Protein AF-A0A2I0SFE9-F1 (afdb_monomer)

Foldseek 3Di:
DCLLLVNLVVVVVVLVVLVVCCVVVVDQVGCLEAPSVLVVLVSCLLVPNLVVLVVVCVVDVCGQASPPPGDLRSQLSSLLSNLSSLLSVLVVDPDDPVSLVVSLVSLVSSLVSCVVVVDLVSNLSSLLSNLSSLLRSPPDDVCSLVSSVVSLVSSCVSCVVVVVLVSNLSSLLSNLSSCVSCVVVDDPVVNVVCVVVSVVSLVSSVVSCVVVSRVSCVVSSVVSVD

Mean predicted aligned error: 3.72 Å

Solvent-accessible surface area (backbone atoms only — not comparable to full-atom values): 11958 Å² total; per-residue (Å²): 110,45,50,51,53,49,36,53,71,61,36,47,54,55,49,52,51,51,55,50,50,35,69,75,68,61,50,88,69,40,62,48,27,38,74,47,28,46,58,53,43,53,48,34,35,78,72,71,40,21,64,59,57,53,55,50,41,69,77,31,86,59,55,38,40,48,64,93,76,45,49,66,54,28,53,20,41,40,29,42,45,54,27,52,22,50,49,60,51,42,75,75,41,94,69,55,70,68,58,53,51,57,39,49,53,35,31,53,51,16,33,54,36,22,60,72,59,64,46,66,77,54,32,32,51,31,28,47,54,46,21,50,44,41,63,60,62,76,70,85,48,88,57,32,64,54,54,20,51,54,29,44,51,52,25,46,56,52,26,60,77,65,69,33,59,72,57,43,32,54,49,40,52,51,51,47,52,43,52,64,66,52,49,80,79,48,54,72,69,56,46,59,64,41,50,64,52,47,55,49,41,57,50,52,32,56,50,43,35,61,74,70,52,35,48,57,46,52,65,62,53,48,65,74,73,107

Secondary structure (DSSP, 8-state):
-TTTTT-HHHHHHHHHHHHHHHHHH--SS-SSSHHHHHHHHHHHHHTT-HHHHHHHHHH-TTTTSBTBT--HHHHHHHHHHHHHHHHHHHHHSPPPHHHHHHHHHHHHHHHHHHHHHT-HHHHHHHHHHHHHHHHH-----THHHHHHHHHHHHHHHHHHHTT-HHHHHHHHHHHHHHHHHHGGGS-HHHHHHHHHHHHHHHHHHHHHHHHTT-GGGHHHHHHHH-

Nearest PDB structures (foldseek):
  4jhr-assembly1_B  TM=5.634E-01  e=6.836E-02  Mus musculus
  8tau-assembly1_S  TM=5.630E-01  e=2.380E+00  Homo sapiens
  5m73-assembly1_C  TM=2.839E-01  e=9.371E-01  Homo sapiens
  8f1e-assembly1_A  TM=4.023E-01  e=7.543E+00  Saccharomyces cerevisiae S288C
  4nqi-assembly2_C  TM=1.468E-01  e=6.013E-01  Dictyostelium discoideum

Sequence (226 aa):
MHFMLGQNSEAGKLFEEARKIDREDRPRPPFLYSQSLFRYGYFLIETGHADQVLDEAERDQEWGTNGQDSSLLSRAIRLLVLGAARLSLMEREVRSTDFVHGTQEILDDAVAMFRTAGYADYSVRGLLERARFYRLRHQIEDDDYIRAQEDLDRASSEAERGQMDLLRADILLERAASYREFTRMMTDAEREALKGRLSGLLKEVGELVRTMQYARRDGWLKELVD

pLDDT: mean 93.3, std 6.46, range [54.78, 98.75]

Organism: NCBI:txid2058924

Structure (mmCIF, N/CA/C/O backbone):
data_AF-A0A2I0SFE9-F1
#
_entry.id   AF-A0A2I0SFE9-F1
#
loop_
_atom_site.group_PDB
_atom_site.id
_atom_site.type_symbol
_atom_site.label_atom_id
_atom_site.label_alt_id
_atom_site.label_comp_id
_atom_site.label_asym_id
_atom_site.label_entity_id
_atom_site.label_seq_id
_atom_site.pdbx_PDB_ins_code
_atom_site.Cartn_x
_atom_site.Cartn_y
_atom_site.Cartn_z
_atom_site.occupancy
_atom_site.B_iso_or_equiv
_atom_site.auth_seq_id
_atom_site.auth_comp_id
_atom_site.auth_asym_id
_atom_site.auth_atom_id
_atom_site.pdbx_PDB_model_num
ATOM 1 N N . MET A 1 1 ? -6.142 2.530 -14.819 1.00 65.31 1 MET A N 1
ATOM 2 C CA . MET A 1 1 ? -7.536 2.973 -14.610 1.00 65.31 1 MET A CA 1
ATOM 3 C C . MET A 1 1 ? -8.418 1.800 -14.197 1.00 65.31 1 MET A C 1
ATOM 5 O O . MET A 1 1 ? -8.919 1.844 -13.088 1.00 65.31 1 MET A O 1
ATOM 9 N N . HIS A 1 2 ? -8.501 0.723 -14.990 1.00 88.56 2 HIS A N 1
ATOM 10 C CA . HIS A 1 2 ? -9.315 -0.472 -14.691 1.00 88.56 2 HIS A CA 1
ATOM 11 C C . HIS A 1 2 ? -9.147 -1.041 -13.273 1.00 88.56 2 HIS A C 1
ATOM 13 O O . HIS A 1 2 ? -10.136 -1.253 -12.582 1.00 88.56 2 HIS A O 1
ATOM 19 N N . PHE A 1 3 ? -7.909 -1.199 -12.794 1.00 87.38 3 PHE A N 1
ATOM 20 C CA . PHE A 1 3 ? -7.660 -1.726 -11.446 1.00 87.38 3 PHE A CA 1
ATOM 21 C C . PHE A 1 3 ? -8.264 -0.860 -10.322 1.00 8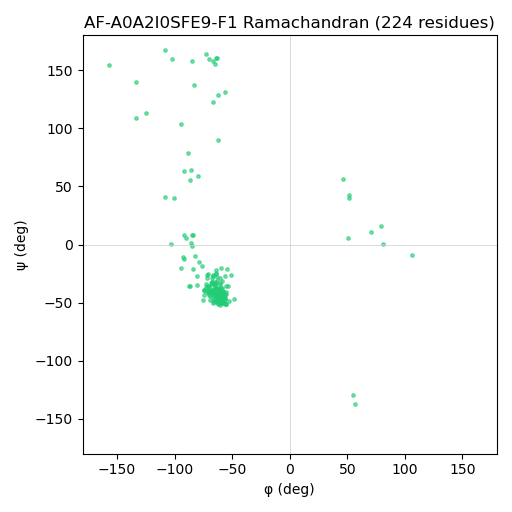7.38 3 PHE A C 1
ATOM 23 O O . PHE A 1 3 ? -8.854 -1.386 -9.388 1.00 87.38 3 PHE A O 1
ATOM 30 N N . MET A 1 4 ? -8.207 0.472 -10.442 1.00 85.56 4 MET A N 1
ATOM 31 C CA . MET A 1 4 ? -8.799 1.385 -9.446 1.00 85.56 4 MET A CA 1
ATOM 32 C C . MET A 1 4 ? -10.330 1.301 -9.421 1.00 85.56 4 MET A C 1
ATOM 34 O O . MET A 1 4 ? -10.944 1.497 -8.377 1.00 85.56 4 MET A O 1
ATOM 38 N N . LEU A 1 5 ? -10.927 0.962 -10.566 1.00 89.81 5 LEU A N 1
ATOM 39 C CA . LEU A 1 5 ? -12.363 0.761 -10.744 1.00 89.81 5 LEU A CA 1
ATOM 40 C C . LEU A 1 5 ? -12.817 -0.659 -10.352 1.00 89.81 5 LEU A C 1
ATOM 42 O O . LEU A 1 5 ? -13.945 -1.036 -10.654 1.00 89.81 5 LEU A O 1
ATOM 46 N N . GLY A 1 6 ? -11.944 -1.479 -9.754 1.00 87.31 6 GLY A N 1
ATOM 47 C CA . GLY A 1 6 ? -12.250 -2.871 -9.397 1.00 87.31 6 GLY A CA 1
ATOM 4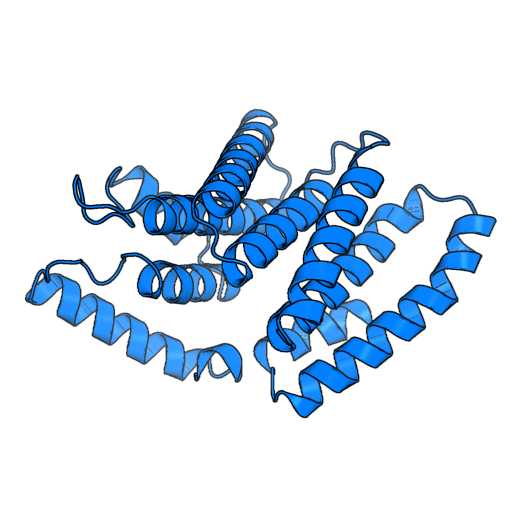8 C C . GLY A 1 6 ? -12.376 -3.822 -10.598 1.00 87.31 6 GLY A C 1
ATOM 49 O O . GLY A 1 6 ? -12.814 -4.962 -10.455 1.00 87.31 6 GLY A O 1
ATOM 50 N N . GLN A 1 7 ? -11.988 -3.389 -11.802 1.00 92.25 7 GLN A N 1
ATOM 51 C CA . GLN A 1 7 ? -12.095 -4.172 -13.038 1.00 92.25 7 GLN A CA 1
ATOM 52 C C . GLN A 1 7 ? -10.873 -5.088 -13.213 1.00 92.25 7 GLN A C 1
ATOM 54 O O . GLN A 1 7 ? -10.084 -4.940 -14.150 1.00 92.25 7 GLN A O 1
ATOM 59 N N . ASN A 1 8 ? -10.709 -6.039 -12.290 1.00 92.31 8 ASN A N 1
ATOM 60 C CA . ASN A 1 8 ? -9.498 -6.860 -12.169 1.00 92.31 8 ASN A CA 1
ATOM 61 C C . ASN A 1 8 ? -9.217 -7.725 -13.406 1.00 92.31 8 ASN A C 1
ATOM 63 O O . ASN A 1 8 ? -8.065 -7.836 -13.812 1.00 92.31 8 ASN A O 1
ATOM 67 N N . SER A 1 9 ? -10.251 -8.291 -14.041 1.00 93.62 9 SER A N 1
ATOM 68 C CA . SER A 1 9 ? -10.073 -9.112 -15.250 1.00 93.62 9 SER A CA 1
ATOM 69 C C . SER A 1 9 ? -9.476 -8.309 -16.408 1.00 93.62 9 SER A C 1
ATOM 71 O O . SER A 1 9 ? -8.564 -8.781 -17.080 1.00 93.62 9 SER A O 1
ATOM 73 N N . GLU A 1 10 ? -9.949 -7.079 -16.617 1.00 94.31 10 GLU A N 1
ATOM 74 C CA . GLU A 1 10 ? -9.459 -6.236 -17.708 1.00 94.31 10 GLU A CA 1
ATOM 75 C C . GLU A 1 10 ? -8.067 -5.674 -17.408 1.00 94.31 10 GLU A C 1
ATOM 77 O O . GLU A 1 10 ? -7.198 -5.665 -18.275 1.00 94.31 10 GLU A O 1
ATOM 82 N N . ALA A 1 11 ? -7.818 -5.283 -16.152 1.00 94.00 11 ALA A N 1
ATOM 83 C CA . ALA A 1 11 ? -6.478 -4.916 -15.710 1.00 94.00 11 ALA A CA 1
ATOM 84 C C . ALA A 1 11 ? -5.473 -6.062 -15.931 1.00 94.00 11 ALA A C 1
ATOM 86 O O . ALA A 1 11 ? -4.383 -5.815 -16.440 1.00 94.00 11 ALA A O 1
ATOM 87 N N . GLY A 1 12 ? -5.862 -7.301 -15.608 1.00 94.75 12 GLY A N 1
ATOM 88 C CA . GLY A 1 12 ? -5.035 -8.493 -15.795 1.00 94.75 12 GLY A CA 1
ATOM 89 C C . GLY A 1 12 ? -4.618 -8.709 -17.247 1.00 94.75 12 GLY A C 1
ATOM 90 O O . GLY A 1 12 ? -3.425 -8.815 -17.516 1.00 94.75 12 GLY A O 1
ATOM 91 N N . LYS A 1 13 ? -5.565 -8.666 -18.193 1.00 95.81 13 LYS A N 1
ATOM 92 C CA . LYS A 1 13 ? -5.263 -8.817 -19.631 1.00 95.81 13 LYS A CA 1
ATOM 93 C C . LYS A 1 13 ? -4.242 -7.791 -20.123 1.00 95.81 13 LYS A C 1
ATOM 95 O O . LYS A 1 13 ? -3.286 -8.151 -20.802 1.00 95.81 13 LYS A O 1
ATOM 100 N N . LEU A 1 14 ? -4.422 -6.520 -19.751 1.00 94.88 14 LEU A N 1
ATOM 101 C CA . LEU A 1 14 ? -3.513 -5.442 -20.152 1.00 94.88 14 LEU A CA 1
ATOM 102 C C . LEU A 1 14 ? -2.109 -5.629 -19.565 1.00 94.88 14 LEU A C 1
ATOM 104 O O . LEU A 1 14 ? -1.112 -5.339 -20.224 1.00 94.88 14 LEU A O 1
ATOM 108 N N . PHE A 1 15 ? -2.014 -6.117 -18.327 1.00 95.06 15 PHE A N 1
ATOM 109 C CA . PHE A 1 15 ? -0.726 -6.412 -17.709 1.00 95.06 15 PHE A CA 1
ATOM 110 C C . PHE A 1 15 ? -0.030 -7.623 -18.338 1.00 95.06 15 PHE A C 1
ATOM 112 O O . PHE A 1 15 ? 1.184 -7.585 -18.540 1.00 95.06 15 PHE A O 1
ATOM 119 N N . GLU A 1 16 ? -0.771 -8.673 -18.686 1.00 93.69 16 GLU A N 1
ATOM 120 C CA . GLU A 1 16 ? -0.237 -9.834 -19.404 1.00 93.69 16 GLU A CA 1
ATOM 121 C C . GLU A 1 16 ? 0.289 -9.452 -20.791 1.00 93.69 16 GLU A C 1
ATOM 123 O O . GLU A 1 16 ? 1.386 -9.870 -21.175 1.00 93.69 16 GLU A O 1
ATOM 128 N N . GLU A 1 17 ? -0.456 -8.617 -21.517 1.00 94.94 17 GLU A N 1
ATOM 129 C CA . GLU A 1 17 ? -0.036 -8.072 -22.806 1.00 94.94 17 GLU A CA 1
ATOM 130 C C . GLU A 1 17 ? 1.243 -7.237 -22.665 1.00 94.94 17 GLU A C 1
ATOM 132 O O . GLU A 1 17 ? 2.223 -7.492 -23.366 1.00 94.94 17 GLU A O 1
ATOM 137 N N . ALA A 1 18 ? 1.292 -6.317 -21.695 1.00 93.12 18 ALA A N 1
ATOM 138 C CA . ALA A 1 18 ? 2.487 -5.518 -21.425 1.00 93.12 18 ALA A CA 1
ATOM 139 C C . ALA A 1 18 ? 3.706 -6.391 -21.076 1.00 93.12 18 ALA A C 1
ATOM 141 O O . ALA A 1 18 ? 4.808 -6.144 -21.562 1.00 93.12 18 ALA A O 1
ATOM 142 N N . ARG A 1 19 ? 3.513 -7.462 -20.291 1.00 92.56 19 ARG A N 1
ATOM 143 C CA . ARG A 1 19 ? 4.566 -8.440 -19.965 1.00 92.56 19 ARG A CA 1
ATOM 144 C C . ARG A 1 19 ? 5.029 -9.230 -21.185 1.00 92.56 19 ARG A C 1
ATOM 146 O O . ARG A 1 19 ? 6.196 -9.611 -21.248 1.00 92.56 19 ARG A O 1
ATOM 153 N N . LYS A 1 20 ? 4.136 -9.518 -22.132 1.00 94.44 20 LYS A N 1
ATOM 154 C CA . LYS A 1 20 ? 4.500 -10.181 -23.387 1.00 94.44 20 LYS A CA 1
ATOM 155 C C . LYS A 1 20 ? 5.386 -9.273 -24.238 1.00 94.44 20 LYS A C 1
ATOM 157 O O . LYS A 1 20 ? 6.469 -9.709 -24.616 1.00 94.44 20 LYS A O 1
ATOM 162 N N . ILE A 1 21 ? 4.965 -8.026 -24.441 1.00 93.12 21 ILE A N 1
ATOM 163 C CA . ILE A 1 21 ? 5.723 -7.017 -25.194 1.00 93.12 21 ILE A CA 1
ATOM 164 C C . ILE A 1 21 ? 7.103 -6.802 -24.561 1.00 93.12 21 ILE A C 1
ATOM 166 O O . ILE A 1 21 ? 8.113 -6.856 -25.250 1.00 93.12 21 ILE A O 1
ATOM 170 N N . ASP A 1 22 ? 7.177 -6.656 -23.235 1.00 92.50 22 ASP A N 1
ATOM 171 C CA . ASP A 1 22 ? 8.444 -6.466 -22.515 1.00 92.50 22 ASP A CA 1
ATOM 172 C C . ASP A 1 22 ? 9.447 -7.612 -22.743 1.00 92.50 22 ASP A C 1
ATOM 174 O O . ASP A 1 22 ? 10.640 -7.376 -22.939 1.00 92.50 22 ASP A O 1
ATOM 178 N N . ARG A 1 23 ? 8.970 -8.865 -22.783 1.00 91.19 23 ARG A N 1
ATOM 179 C CA . ARG A 1 23 ? 9.822 -10.033 -23.065 1.00 91.19 23 ARG A CA 1
ATOM 180 C C . ARG A 1 23 ? 10.309 -10.084 -24.512 1.00 91.19 23 ARG A C 1
ATOM 182 O O . ARG A 1 23 ? 11.430 -10.545 -24.742 1.00 91.19 23 ARG A O 1
ATOM 189 N N . GLU A 1 24 ? 9.462 -9.679 -25.455 1.00 93.88 24 GLU A N 1
ATOM 190 C CA . GLU A 1 24 ? 9.749 -9.695 -26.894 1.00 93.88 24 GLU A CA 1
ATOM 191 C C . GLU A 1 24 ? 10.709 -8.560 -27.277 1.00 93.88 24 GLU A C 1
ATOM 193 O O . GLU A 1 24 ? 11.740 -8.814 -27.903 1.00 93.88 24 GLU A O 1
ATOM 198 N N . ASP A 1 25 ? 10.431 -7.342 -26.812 1.00 92.56 25 ASP A N 1
ATOM 199 C CA . ASP A 1 25 ? 11.125 -6.127 -27.247 1.00 92.56 25 ASP A CA 1
ATOM 200 C C . ASP A 1 25 ? 12.305 -5.736 -26.345 1.00 92.56 25 ASP A C 1
ATOM 202 O O . ASP A 1 25 ? 13.197 -5.003 -26.777 1.00 92.56 25 ASP A O 1
ATOM 206 N N . ARG A 1 26 ? 12.335 -6.226 -25.094 1.00 88.38 26 ARG A N 1
ATOM 207 C CA . ARG A 1 26 ? 13.359 -5.922 -24.072 1.00 88.38 26 ARG A CA 1
ATOM 208 C C . ARG A 1 26 ? 13.680 -4.419 -23.982 1.00 88.38 26 ARG A C 1
ATOM 210 O O . ARG A 1 26 ? 14.841 -4.024 -24.162 1.00 88.38 26 ARG A O 1
ATOM 217 N N . PRO A 1 27 ? 12.663 -3.571 -23.739 1.00 89.62 27 PRO A N 1
ATOM 218 C CA . PRO A 1 27 ? 12.817 -2.124 -23.762 1.00 89.62 27 PRO A CA 1
ATOM 219 C C . PRO A 1 27 ? 13.777 -1.624 -22.674 1.00 89.62 27 PRO A C 1
ATOM 221 O O . PRO A 1 27 ? 14.049 -2.292 -21.675 1.00 89.62 27 PRO A O 1
ATOM 224 N N . ARG A 1 28 ? 14.286 -0.402 -22.869 1.00 89.06 28 ARG A N 1
ATOM 225 C CA . ARG A 1 28 ? 15.059 0.340 -21.865 1.00 89.06 28 ARG A CA 1
ATOM 226 C C . ARG A 1 28 ? 14.404 1.707 -21.629 1.00 89.06 28 ARG A C 1
ATOM 228 O O . ARG A 1 28 ? 14.426 2.526 -22.550 1.00 89.06 28 ARG A O 1
ATOM 235 N N . PRO A 1 29 ? 13.844 1.981 -20.436 1.00 89.75 29 PRO A N 1
ATOM 236 C CA . PRO A 1 29 ? 13.780 1.094 -19.268 1.00 89.75 29 PRO A CA 1
ATOM 237 C C . PRO A 1 29 ? 12.816 -0.099 -19.461 1.00 89.75 29 PRO A C 1
ATOM 239 O O . PRO A 1 29 ? 11.926 -0.012 -20.311 1.00 89.75 29 PRO A O 1
ATOM 242 N N . PRO A 1 30 ? 12.971 -1.188 -18.679 1.00 92.81 30 PRO A N 1
ATOM 243 C CA . PRO A 1 30 ? 12.064 -2.335 -18.729 1.00 92.81 30 PRO A CA 1
ATOM 244 C C . PRO A 1 30 ? 10.663 -1.963 -18.226 1.00 92.81 30 PRO A C 1
ATOM 246 O O . PRO A 1 30 ? 10.494 -1.010 -17.461 1.00 92.81 30 PRO A O 1
ATOM 249 N N . PHE A 1 31 ? 9.643 -2.733 -18.612 1.00 92.50 31 PHE A N 1
ATOM 250 C CA . PHE A 1 31 ? 8.267 -2.516 -18.157 1.00 92.50 31 PHE A CA 1
ATOM 251 C C . PHE A 1 31 ? 8.155 -2.575 -16.633 1.00 92.50 31 PHE A C 1
ATOM 253 O O . PHE A 1 31 ? 7.479 -1.744 -16.032 1.00 92.50 31 PHE A O 1
ATOM 260 N N . LEU A 1 32 ? 8.845 -3.514 -15.984 1.00 92.62 32 LEU A N 1
ATOM 261 C CA . LEU A 1 32 ? 8.905 -3.592 -14.525 1.00 92.62 32 LEU A CA 1
ATOM 262 C C . LEU A 1 32 ? 9.913 -2.587 -13.952 1.00 92.62 32 LEU A C 1
ATOM 264 O O . LEU A 1 32 ? 10.847 -2.956 -13.257 1.00 92.62 32 LEU A O 1
ATOM 268 N N . TYR A 1 33 ? 9.710 -1.301 -14.224 1.00 94.81 33 TYR A N 1
ATOM 269 C CA . TYR A 1 33 ? 10.496 -0.214 -13.651 1.00 94.81 33 TYR A CA 1
ATOM 270 C C . TYR A 1 33 ? 9.586 0.911 -13.153 1.00 94.81 33 TYR A C 1
ATOM 272 O O . TYR A 1 33 ? 8.615 1.296 -13.812 1.00 94.81 33 TYR A O 1
ATOM 280 N N . SER A 1 34 ? 9.925 1.482 -11.992 1.00 94.00 34 SER A N 1
ATOM 281 C CA . SER A 1 34 ? 9.292 2.697 -11.460 1.00 94.00 34 SER A CA 1
ATOM 282 C C . SER A 1 34 ? 7.754 2.574 -11.350 1.00 94.00 34 SER A C 1
ATOM 284 O O . SER A 1 34 ? 7.236 1.611 -10.790 1.00 94.00 34 SER A O 1
ATOM 286 N N . GLN A 1 35 ? 6.998 3.539 -11.871 1.00 93.31 35 GLN A N 1
ATOM 287 C CA . GLN A 1 35 ? 5.531 3.592 -11.831 1.00 93.31 35 GLN A CA 1
ATOM 288 C C . GLN A 1 35 ? 4.840 2.332 -12.374 1.00 93.31 35 GLN A C 1
ATOM 290 O O . GLN A 1 35 ? 3.788 1.933 -11.870 1.00 93.31 35 GLN A O 1
ATOM 295 N N . SER A 1 36 ? 5.406 1.703 -13.403 1.00 94.00 36 SER A N 1
ATOM 296 C CA . SER A 1 36 ? 4.837 0.485 -13.983 1.00 94.00 36 SER A CA 1
ATOM 297 C C . SER A 1 36 ? 5.000 -0.704 -13.038 1.00 94.00 36 SER A C 1
ATOM 299 O O . SER A 1 36 ? 4.029 -1.428 -12.816 1.00 94.00 36 SER A O 1
ATOM 301 N N . LEU A 1 37 ? 6.165 -0.824 -12.383 1.00 96.69 37 LEU A N 1
ATOM 302 C CA . LEU A 1 37 ? 6.377 -1.784 -11.296 1.00 96.69 37 LEU A CA 1
ATOM 303 C C . LEU A 1 37 ? 5.386 -1.556 -10.154 1.00 96.69 37 LEU A C 1
ATOM 305 O O . LEU A 1 37 ? 4.768 -2.508 -9.693 1.00 96.69 37 LEU A O 1
ATOM 309 N N . PHE A 1 38 ? 5.196 -0.304 -9.729 1.00 96.44 38 PHE A N 1
ATOM 310 C CA . PHE A 1 38 ? 4.238 0.028 -8.674 1.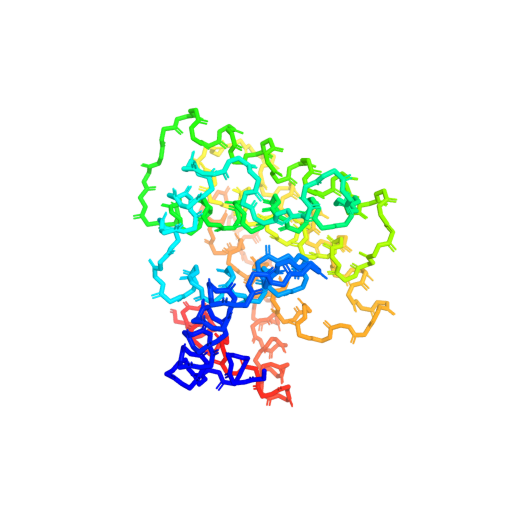00 96.44 38 PHE A CA 1
ATOM 311 C C . PHE A 1 38 ? 2.831 -0.490 -9.007 1.00 96.44 38 PHE A C 1
ATOM 313 O O . PHE A 1 38 ? 2.215 -1.201 -8.218 1.00 96.44 38 PHE A O 1
ATOM 320 N N . ARG A 1 39 ? 2.325 -0.175 -10.204 1.00 95.19 39 ARG A N 1
ATOM 321 C CA . ARG A 1 39 ? 0.966 -0.555 -10.617 1.00 95.19 39 ARG A CA 1
ATOM 322 C C . ARG A 1 39 ? 0.805 -2.064 -10.771 1.00 95.19 39 ARG A C 1
ATOM 324 O O . ARG A 1 39 ? -0.194 -2.607 -10.310 1.00 95.19 39 ARG A O 1
ATOM 331 N N . TYR A 1 40 ? 1.764 -2.719 -11.421 1.00 95.81 40 TYR A N 1
ATOM 332 C CA . TYR A 1 40 ? 1.728 -4.162 -11.644 1.00 95.81 40 TYR A CA 1
ATOM 333 C C . TYR A 1 40 ? 1.910 -4.943 -10.338 1.00 95.81 40 TYR A C 1
ATOM 335 O O . TYR A 1 40 ? 1.150 -5.865 -10.062 1.00 95.81 40 TYR A O 1
ATOM 343 N N . GLY A 1 41 ? 2.860 -4.529 -9.496 1.00 97.06 41 GLY A N 1
ATOM 344 C CA . GLY A 1 41 ? 3.123 -5.147 -8.200 1.00 97.06 41 GLY A CA 1
ATOM 345 C C . GLY A 1 41 ? 1.902 -5.108 -7.286 1.00 97.06 41 GLY A C 1
ATOM 346 O O . GLY A 1 41 ? 1.469 -6.150 -6.807 1.00 97.06 41 GLY A O 1
ATOM 347 N N . TYR A 1 42 ? 1.276 -3.939 -7.110 1.00 96.81 42 TYR A N 1
ATOM 348 C CA . TYR A 1 42 ? 0.054 -3.837 -6.301 1.00 96.81 42 TYR A CA 1
ATOM 349 C C . TYR A 1 42 ? -1.135 -4.598 -6.894 1.00 96.81 42 TYR A C 1
ATOM 351 O O . TYR A 1 42 ? -1.955 -5.115 -6.139 1.00 96.81 42 TYR A O 1
ATOM 359 N N . PHE A 1 43 ? -1.226 -4.698 -8.223 1.00 96.50 43 PHE A N 1
ATOM 360 C CA . PHE A 1 43 ? -2.219 -5.558 -8.861 1.00 96.50 43 PHE A CA 1
ATOM 361 C C . PHE A 1 43 ? -2.005 -7.032 -8.493 1.00 96.50 43 PHE A C 1
ATOM 363 O O . PHE A 1 43 ? -2.955 -7.690 -8.073 1.00 96.50 43 PHE A O 1
ATOM 370 N N . LEU A 1 44 ? -0.774 -7.546 -8.588 1.00 97.25 44 LEU A N 1
ATOM 371 C CA . LEU A 1 44 ? -0.468 -8.92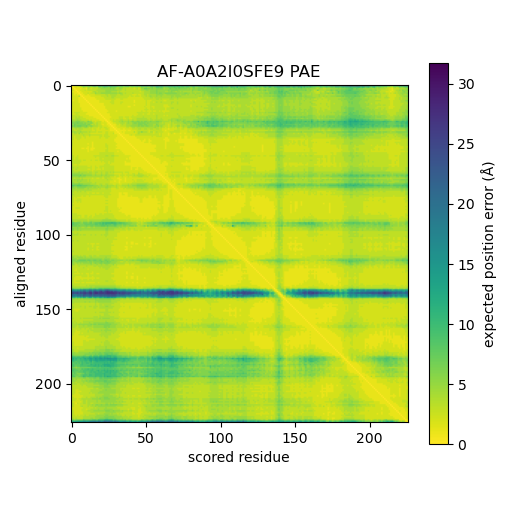6 -8.198 1.00 97.25 44 LEU A CA 1
ATOM 372 C C . LEU A 1 44 ? -0.769 -9.174 -6.719 1.00 97.25 44 LEU A C 1
ATOM 374 O O . LEU A 1 44 ? -1.476 -10.124 -6.390 1.00 97.25 44 LEU A O 1
ATOM 378 N N . ILE A 1 45 ? -0.295 -8.287 -5.841 1.00 97.44 45 ILE A N 1
ATOM 379 C CA . ILE A 1 45 ? -0.473 -8.400 -4.388 1.00 97.44 45 ILE A CA 1
ATOM 380 C C . ILE A 1 45 ? -1.959 -8.514 -4.031 1.00 97.44 45 ILE A C 1
ATOM 382 O O . ILE A 1 45 ? -2.366 -9.449 -3.342 1.00 97.44 45 ILE A O 1
ATOM 386 N N . GLU A 1 46 ? -2.791 -7.606 -4.540 1.00 94.38 46 GLU A N 1
ATOM 387 C CA . GLU A 1 46 ? -4.211 -7.567 -4.180 1.00 94.38 46 GLU A CA 1
ATOM 388 C C . GLU A 1 46 ? -5.077 -8.601 -4.893 1.00 94.38 46 GLU A C 1
ATOM 390 O O . GLU A 1 46 ? -6.194 -8.870 -4.461 1.00 94.38 46 GLU A O 1
ATOM 395 N N . THR A 1 47 ? -4.571 -9.210 -5.962 1.00 94.25 47 THR A N 1
ATOM 396 C CA . THR A 1 47 ? -5.238 -10.343 -6.619 1.00 94.25 47 THR A CA 1
ATOM 397 C C . THR A 1 47 ? -4.778 -11.694 -6.084 1.00 94.25 47 THR A C 1
ATOM 399 O O . THR A 1 47 ? -5.172 -12.723 -6.624 1.00 94.25 47 THR A O 1
ATOM 402 N N . GLY A 1 48 ? -3.984 -11.712 -5.010 1.00 95.31 48 GLY A N 1
ATOM 403 C CA . GLY A 1 48 ? -3.614 -12.936 -4.306 1.00 95.31 48 GLY A CA 1
ATOM 404 C C . GLY A 1 48 ? -2.179 -13.409 -4.534 1.00 95.31 48 GLY A C 1
ATOM 405 O O . GLY A 1 48 ? -1.731 -14.264 -3.772 1.00 95.31 48 GLY A O 1
ATOM 406 N N . HIS A 1 49 ? -1.452 -12.808 -5.476 1.00 97.31 49 HIS A N 1
ATOM 407 C CA . HIS A 1 49 ? -0.172 -13.271 -6.030 1.00 97.31 49 HIS A CA 1
ATOM 408 C C . HIS A 1 49 ? 1.043 -12.533 -5.433 1.00 97.31 49 HIS A C 1
ATOM 410 O O . HIS A 1 49 ? 1.970 -12.132 -6.139 1.00 97.31 49 HIS A O 1
ATOM 416 N N . ALA A 1 50 ? 1.020 -12.274 -4.123 1.00 97.94 50 ALA A N 1
ATOM 417 C CA . ALA A 1 50 ? 2.118 -11.598 -3.427 1.00 97.94 50 ALA A CA 1
ATOM 418 C C . ALA A 1 50 ? 3.396 -12.457 -3.373 1.00 97.94 50 ALA A C 1
ATOM 420 O O . ALA A 1 50 ? 4.503 -11.929 -3.435 1.00 97.94 50 ALA A O 1
ATOM 421 N N . ASP A 1 51 ? 3.235 -13.776 -3.304 1.00 97.62 51 ASP A N 1
ATOM 422 C CA . ASP A 1 51 ? 4.300 -14.771 -3.427 1.00 97.62 51 ASP A CA 1
ATOM 423 C C . ASP A 1 51 ? 5.057 -14.620 -4.750 1.00 97.62 51 ASP A C 1
ATOM 425 O O . ASP A 1 51 ? 6.277 -14.500 -4.726 1.00 97.62 51 ASP A O 1
ATOM 429 N N . GLN A 1 52 ? 4.347 -14.489 -5.878 1.00 97.19 52 GLN A N 1
ATOM 430 C CA . GLN A 1 52 ? 4.963 -14.296 -7.194 1.00 97.19 52 GLN A CA 1
ATOM 431 C C . GLN A 1 52 ? 5.905 -13.081 -7.228 1.00 97.19 52 GLN A C 1
ATOM 433 O O . GLN A 1 52 ? 6.975 -13.145 -7.831 1.00 97.19 52 GLN A O 1
ATOM 438 N N . VAL A 1 53 ? 5.520 -11.971 -6.592 1.00 97.88 53 VAL A N 1
ATOM 439 C CA . VAL A 1 53 ? 6.346 -10.755 -6.530 1.00 97.88 53 VAL A CA 1
ATOM 440 C C . VAL A 1 53 ? 7.679 -11.029 -5.829 1.00 97.88 53 VAL A C 1
ATOM 442 O O . VAL A 1 53 ? 8.729 -10.612 -6.317 1.00 97.88 53 VAL A O 1
ATOM 445 N N . LEU A 1 54 ? 7.642 -11.738 -4.700 1.00 98.00 54 LEU A N 1
ATOM 446 C CA . LEU A 1 54 ? 8.840 -12.058 -3.921 1.00 98.00 54 LEU A CA 1
ATOM 447 C C . LEU A 1 54 ? 9.719 -13.082 -4.642 1.00 98.00 54 LEU A C 1
ATOM 449 O O . LEU A 1 54 ? 10.929 -12.896 -4.731 1.00 98.00 54 LEU A O 1
ATOM 453 N N . ASP A 1 55 ? 9.093 -14.093 -5.230 1.00 98.00 55 ASP A N 1
ATOM 454 C CA . ASP A 1 55 ? 9.714 -15.132 -6.043 1.00 98.00 55 ASP A CA 1
ATOM 455 C C . ASP A 1 55 ? 10.479 -14.569 -7.254 1.00 98.00 55 ASP A C 1
ATOM 457 O O . ASP A 1 55 ? 11.572 -15.028 -7.588 1.00 98.00 55 ASP A O 1
ATOM 461 N N . GLU A 1 56 ? 9.903 -13.591 -7.962 1.00 96.06 56 GLU A N 1
ATOM 462 C CA . GLU A 1 56 ? 10.585 -12.928 -9.080 1.00 96.06 56 GLU A CA 1
ATOM 463 C C . GLU A 1 56 ? 11.785 -12.103 -8.589 1.00 96.06 56 GLU A C 1
ATOM 465 O O . GLU A 1 56 ? 12.856 -12.168 -9.194 1.00 96.06 56 GLU A O 1
ATOM 470 N N . ALA A 1 57 ? 11.638 -11.387 -7.472 1.00 96.81 57 ALA A N 1
ATOM 471 C CA . ALA A 1 57 ? 12.704 -10.568 -6.899 1.00 96.81 57 ALA A CA 1
ATOM 472 C C . ALA A 1 57 ? 13.846 -11.378 -6.262 1.00 96.81 57 ALA A C 1
ATOM 474 O O . ALA A 1 57 ? 14.976 -10.898 -6.195 1.00 96.81 57 ALA A O 1
ATOM 475 N N . GLU A 1 58 ? 13.573 -12.597 -5.795 1.00 96.81 58 GLU A N 1
ATOM 476 C CA . GLU A 1 58 ? 14.600 -13.522 -5.311 1.00 96.81 58 GLU A CA 1
ATOM 477 C C . GLU A 1 58 ? 15.412 -14.114 -6.472 1.00 96.81 58 GLU A C 1
ATOM 479 O O . GLU A 1 58 ? 16.634 -14.242 -6.382 1.00 96.81 58 GLU A O 1
ATOM 484 N N . ARG A 1 59 ? 14.746 -14.443 -7.587 1.00 97.12 59 ARG A N 1
ATOM 485 C CA . ARG A 1 59 ? 15.402 -15.004 -8.780 1.00 97.12 59 ARG A CA 1
ATOM 486 C C . ARG A 1 59 ? 16.237 -13.981 -9.543 1.00 97.12 59 ARG A C 1
ATOM 488 O O . ARG A 1 59 ? 17.202 -14.370 -10.198 1.00 97.12 59 ARG A O 1
ATOM 495 N N . ASP A 1 60 ? 15.866 -12.707 -9.479 1.00 94.19 60 ASP A N 1
ATOM 496 C CA . ASP A 1 60 ? 16.569 -11.615 -10.143 1.00 94.19 60 ASP A CA 1
ATOM 497 C C . ASP A 1 60 ? 16.762 -10.430 -9.188 1.00 94.19 60 ASP A C 1
ATOM 499 O O . ASP A 1 60 ? 15.829 -9.696 -8.863 1.00 94.19 60 ASP A O 1
ATOM 503 N N . GLN A 1 61 ? 18.008 -10.205 -8.763 1.00 89.94 61 GLN A N 1
ATOM 504 C CA . GLN A 1 61 ? 18.347 -9.089 -7.874 1.00 89.94 61 GLN A CA 1
ATOM 505 C C . GLN A 1 61 ? 18.099 -7.718 -8.527 1.00 89.94 61 GLN A C 1
ATOM 507 O O . GLN A 1 61 ? 17.830 -6.749 -7.813 1.00 89.94 61 GLN A O 1
ATOM 512 N N . GLU A 1 62 ? 18.121 -7.646 -9.862 1.00 91.19 62 GLU A N 1
ATOM 513 C CA . GLU A 1 62 ? 17.806 -6.453 -10.654 1.00 91.19 62 GLU A CA 1
ATOM 514 C C . GLU A 1 62 ? 16.311 -6.362 -11.011 1.00 91.19 62 GLU A C 1
ATOM 516 O O . GLU A 1 62 ? 15.881 -5.438 -11.707 1.00 91.19 62 GLU A O 1
ATOM 521 N N . TRP A 1 63 ? 15.472 -7.265 -10.492 1.00 94.44 63 TRP A N 1
ATOM 522 C CA . TRP A 1 63 ? 14.027 -7.177 -10.666 1.00 94.44 63 TRP A CA 1
ATOM 523 C C . TRP A 1 63 ? 13.511 -5.829 -10.168 1.00 94.44 63 TRP A C 1
ATOM 525 O O . TRP A 1 63 ? 13.818 -5.400 -9.052 1.00 94.44 63 TRP A O 1
ATOM 535 N N . GLY A 1 64 ? 12.698 -5.153 -10.977 1.00 94.12 64 GLY A N 1
ATOM 536 C CA . GLY A 1 64 ? 12.155 -3.851 -10.606 1.00 94.12 64 GLY A CA 1
ATOM 537 C C . GLY A 1 64 ? 13.106 -2.667 -10.836 1.00 94.12 64 GLY A C 1
ATOM 538 O O . GLY A 1 64 ? 12.747 -1.531 -10.507 1.00 94.12 64 GLY A O 1
ATOM 539 N N . THR A 1 65 ? 14.320 -2.902 -11.348 1.00 94.75 65 THR A N 1
ATOM 540 C CA . THR A 1 65 ? 15.354 -1.878 -11.563 1.00 94.75 65 THR A CA 1
ATOM 541 C C . THR A 1 65 ? 15.538 -1.568 -13.057 1.00 94.75 65 THR A C 1
ATOM 543 O O . THR A 1 65 ? 15.044 -2.264 -13.940 1.00 94.75 65 THR A O 1
ATOM 546 N N . ASN A 1 66 ? 16.246 -0.478 -13.350 1.00 94.69 66 ASN A N 1
ATOM 547 C CA . ASN A 1 66 ? 16.821 -0.187 -14.665 1.00 94.69 66 ASN A CA 1
ATOM 548 C C . ASN A 1 66 ? 18.354 -0.342 -14.605 1.00 94.69 66 ASN A C 1
ATOM 550 O O . ASN A 1 66 ? 19.103 0.509 -15.087 1.00 94.69 66 ASN A O 1
ATOM 554 N N . GLY A 1 67 ? 18.831 -1.376 -13.903 1.00 89.75 67 GLY A N 1
ATOM 555 C CA . GLY A 1 67 ? 20.249 -1.589 -13.628 1.00 89.75 67 GLY A CA 1
ATOM 556 C C . GLY A 1 67 ? 20.896 -0.395 -12.920 1.00 89.75 67 GLY A C 1
ATOM 557 O O . GLY A 1 67 ? 20.308 0.231 -12.027 1.00 89.75 67 GLY A O 1
ATOM 558 N N . GLN A 1 68 ? 22.103 -0.035 -13.363 1.00 89.06 68 GLN A N 1
ATOM 559 C CA . GLN A 1 68 ? 22.879 1.079 -12.802 1.00 89.06 68 GLN A CA 1
ATOM 560 C C . GLN A 1 68 ? 22.214 2.451 -12.999 1.00 89.06 68 GLN A C 1
ATOM 562 O O . GLN A 1 68 ? 22.447 3.352 -12.197 1.00 89.06 68 GLN A O 1
ATOM 567 N N . ASP A 1 69 ? 21.320 2.585 -13.983 1.00 92.75 69 ASP A N 1
ATOM 568 C CA . ASP A 1 69 ? 20.594 3.826 -14.288 1.00 92.75 69 ASP A CA 1
ATOM 569 C C . ASP A 1 69 ? 19.330 4.008 -13.426 1.00 92.75 69 ASP A C 1
ATOM 571 O O . ASP A 1 69 ? 18.510 4.900 -13.660 1.00 92.75 69 ASP A O 1
ATOM 575 N N . SER A 1 70 ? 19.132 3.148 -12.425 1.00 94.94 70 SER A N 1
ATOM 576 C CA . SER A 1 70 ? 17.999 3.249 -11.508 1.00 94.94 70 SER A CA 1
ATOM 577 C C . SER A 1 70 ? 18.083 4.500 -10.644 1.00 94.94 70 SER A C 1
ATOM 579 O O . SER A 1 70 ? 19.007 4.668 -9.845 1.00 94.94 70 SER A O 1
ATOM 581 N N . SER A 1 71 ? 17.047 5.329 -10.723 1.00 95.19 71 SER A N 1
ATOM 582 C CA . SER A 1 71 ? 16.871 6.469 -9.824 1.00 95.19 71 SER A CA 1
ATOM 583 C C . SER A 1 71 ? 16.666 6.044 -8.361 1.00 95.19 71 SER A C 1
ATOM 585 O O . SER A 1 71 ? 16.234 4.923 -8.066 1.00 95.19 71 SER A O 1
ATOM 587 N N . LEU A 1 72 ? 16.890 6.980 -7.433 1.00 96.38 72 LEU A N 1
ATOM 588 C CA . LEU A 1 72 ? 16.556 6.791 -6.018 1.00 96.38 72 LEU A CA 1
ATOM 589 C C . LEU A 1 72 ? 15.067 6.454 -5.831 1.00 96.38 72 LEU A C 1
ATOM 591 O O . LEU A 1 72 ? 14.736 5.501 -5.131 1.00 96.38 72 LEU A O 1
ATOM 595 N N . LEU A 1 73 ? 14.182 7.190 -6.514 1.00 96.38 73 LEU A N 1
ATOM 596 C CA . LEU A 1 73 ? 12.736 6.979 -6.446 1.00 96.38 73 LEU A CA 1
ATOM 597 C C . LEU A 1 73 ? 12.341 5.572 -6.909 1.00 96.38 73 LEU A C 1
ATOM 599 O O . LEU A 1 73 ? 11.583 4.893 -6.229 1.00 96.38 73 LEU A O 1
ATOM 603 N N . SER A 1 74 ? 12.866 5.099 -8.041 1.00 96.44 74 SER A N 1
ATOM 604 C CA . SER A 1 74 ? 12.536 3.759 -8.550 1.00 96.44 74 SER A CA 1
ATOM 605 C C . SER A 1 74 ? 13.022 2.639 -7.632 1.00 96.44 74 SER A C 1
ATOM 607 O O . SER A 1 74 ? 12.328 1.636 -7.485 1.00 96.44 74 SER A O 1
ATOM 609 N N . ARG A 1 75 ? 14.177 2.815 -6.974 1.00 96.94 75 ARG A N 1
ATOM 610 C CA . ARG A 1 75 ? 14.653 1.865 -5.958 1.00 96.94 75 ARG A CA 1
ATOM 611 C C . ARG A 1 75 ? 13.731 1.854 -4.734 1.00 96.94 75 ARG A C 1
ATOM 613 O O . ARG A 1 75 ? 13.371 0.780 -4.267 1.00 96.94 75 ARG A O 1
ATOM 620 N N . ALA A 1 76 ? 13.284 3.026 -4.282 1.00 98.00 76 ALA A N 1
ATOM 621 C CA . ALA A 1 76 ? 12.317 3.144 -3.192 1.00 98.00 76 ALA A CA 1
ATOM 622 C C . ALA A 1 76 ? 10.962 2.500 -3.543 1.00 98.00 76 ALA A C 1
ATOM 624 O O . ALA A 1 76 ? 10.396 1.772 -2.735 1.00 98.00 76 ALA A O 1
ATOM 625 N N . ILE A 1 77 ? 10.474 2.686 -4.776 1.00 98.38 77 ILE A N 1
ATOM 626 C CA . ILE A 1 77 ? 9.256 2.029 -5.279 1.00 98.38 77 ILE A CA 1
ATOM 627 C C . ILE A 1 77 ? 9.394 0.505 -5.243 1.00 98.38 77 ILE A C 1
ATOM 629 O O . ILE A 1 77 ? 8.467 -0.176 -4.809 1.00 98.38 77 ILE A O 1
ATOM 633 N N . ARG A 1 78 ? 10.537 -0.037 -5.679 1.00 98.06 78 ARG A N 1
ATOM 634 C CA . ARG A 1 78 ? 10.806 -1.478 -5.601 1.00 98.06 78 ARG A CA 1
ATOM 635 C C . ARG A 1 78 ? 10.716 -1.972 -4.158 1.00 98.06 78 ARG A C 1
ATOM 637 O O . ARG A 1 78 ? 10.012 -2.945 -3.911 1.00 98.06 78 ARG A O 1
ATOM 644 N N . LEU A 1 79 ? 11.374 -1.295 -3.215 1.00 98.50 79 LEU A N 1
ATOM 645 C CA . LEU A 1 79 ? 11.312 -1.662 -1.796 1.00 98.50 79 LEU A CA 1
ATOM 646 C C . LEU A 1 79 ? 9.882 -1.599 -1.250 1.00 98.50 79 LEU A C 1
ATOM 648 O O . LEU A 1 79 ? 9.450 -2.541 -0.596 1.00 98.50 79 LEU A O 1
ATOM 652 N N . LEU A 1 80 ? 9.118 -0.557 -1.588 1.00 98.62 80 LEU A N 1
ATOM 653 C CA . LEU A 1 80 ? 7.714 -0.440 -1.194 1.00 98.62 80 LEU A CA 1
ATOM 654 C C . LEU A 1 80 ? 6.874 -1.625 -1.692 1.00 98.62 80 LEU A C 1
ATOM 656 O O . LEU A 1 80 ? 6.103 -2.190 -0.924 1.00 98.62 80 LEU A O 1
ATOM 660 N N . VAL A 1 81 ? 7.036 -2.025 -2.959 1.00 98.75 81 VAL A N 1
ATOM 661 C CA . VAL A 1 81 ? 6.310 -3.168 -3.540 1.00 98.75 81 VAL A CA 1
ATOM 662 C C . VAL A 1 81 ? 6.693 -4.480 -2.850 1.00 98.75 81 VAL A C 1
ATOM 664 O O . VAL A 1 81 ? 5.812 -5.277 -2.533 1.00 98.75 81 VAL A O 1
ATOM 667 N N . LEU A 1 82 ? 7.981 -4.698 -2.570 1.00 98.75 82 LEU A N 1
ATOM 668 C CA . LEU A 1 82 ? 8.440 -5.882 -1.835 1.00 98.75 82 LEU A CA 1
ATOM 669 C C . LEU A 1 82 ? 7.905 -5.897 -0.399 1.00 98.75 82 LEU A C 1
ATOM 671 O O . LEU A 1 82 ? 7.413 -6.926 0.058 1.00 98.75 82 LEU A O 1
ATOM 675 N N . GLY A 1 83 ? 7.947 -4.757 0.292 1.00 98.56 83 GLY A N 1
ATOM 676 C CA . GLY A 1 83 ? 7.369 -4.592 1.623 1.00 98.56 83 GLY A CA 1
ATOM 677 C C . GLY A 1 83 ? 5.873 -4.903 1.627 1.00 98.56 83 GLY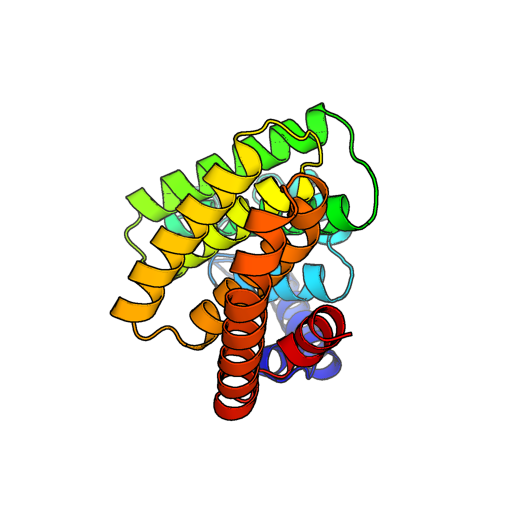 A C 1
ATOM 678 O O . GLY A 1 83 ? 5.432 -5.760 2.386 1.00 98.56 83 GLY A O 1
ATOM 679 N N . ALA A 1 84 ? 5.105 -4.310 0.711 1.00 98.56 84 ALA A N 1
ATOM 680 C CA . ALA A 1 84 ? 3.668 -4.554 0.577 1.00 98.56 84 ALA A CA 1
ATOM 681 C C . ALA A 1 84 ? 3.337 -6.030 0.277 1.00 98.56 84 ALA A C 1
ATOM 683 O O . ALA A 1 84 ? 2.376 -6.576 0.825 1.00 98.56 84 ALA A O 1
ATOM 684 N N . ALA A 1 85 ? 4.144 -6.711 -0.545 1.00 98.62 85 ALA A N 1
ATOM 685 C CA . ALA A 1 85 ? 3.980 -8.142 -0.795 1.00 98.62 85 ALA A CA 1
ATOM 686 C C . ALA A 1 85 ? 4.202 -8.968 0.483 1.00 98.62 85 ALA A C 1
ATOM 688 O O . ALA A 1 85 ? 3.389 -9.836 0.810 1.00 98.62 85 ALA A O 1
ATOM 689 N N . ARG A 1 86 ? 5.245 -8.653 1.261 1.00 98.25 86 ARG A N 1
ATOM 690 C CA . ARG A 1 86 ? 5.507 -9.297 2.560 1.00 98.25 86 ARG A CA 1
ATOM 691 C C . ARG A 1 86 ? 4.389 -9.038 3.568 1.00 98.25 86 ARG A C 1
ATOM 693 O O . ARG A 1 86 ? 3.990 -9.969 4.261 1.00 98.25 86 ARG A O 1
ATOM 700 N N . LEU A 1 87 ? 3.832 -7.827 3.607 1.00 97.56 87 LEU A N 1
ATOM 701 C CA . LEU A 1 87 ? 2.679 -7.500 4.454 1.00 97.56 87 LEU A CA 1
ATOM 702 C C . LEU A 1 87 ? 1.440 -8.316 4.081 1.00 97.56 87 LEU A C 1
ATOM 704 O O . LEU A 1 87 ? 0.803 -8.883 4.963 1.00 97.56 87 LEU A O 1
ATOM 708 N N . SER A 1 88 ? 1.138 -8.461 2.787 1.00 97.06 88 SER A N 1
ATOM 709 C CA . SER A 1 88 ? 0.028 -9.317 2.340 1.00 97.06 88 SER A CA 1
ATOM 710 C C . SER A 1 88 ? 0.214 -10.779 2.757 1.00 97.06 88 SER A C 1
ATOM 712 O O . SER A 1 88 ? -0.754 -11.473 3.065 1.00 97.06 88 SER A O 1
ATOM 714 N N . LEU A 1 89 ? 1.460 -11.252 2.806 1.00 96.06 89 LEU A N 1
ATOM 715 C CA . LEU A 1 89 ? 1.790 -12.573 3.324 1.00 96.06 89 LEU A CA 1
ATOM 716 C C . LEU A 1 89 ? 1.673 -12.666 4.855 1.00 96.06 89 LEU A C 1
ATOM 718 O O . LEU A 1 89 ? 1.298 -13.731 5.346 1.00 96.06 89 LEU A O 1
ATOM 722 N N . MET A 1 90 ? 1.979 -11.601 5.603 1.00 94.88 90 MET A N 1
ATOM 723 C CA . MET A 1 90 ? 1.796 -11.530 7.063 1.00 94.88 90 MET A CA 1
ATOM 724 C C . MET A 1 90 ? 0.320 -11.514 7.475 1.00 94.88 90 MET A C 1
ATOM 726 O O . MET A 1 90 ? -0.026 -12.091 8.497 1.00 94.88 90 MET A O 1
ATOM 730 N N . GLU A 1 91 ? -0.562 -10.916 6.670 1.00 92.31 91 GLU A N 1
ATOM 731 C CA . GLU A 1 91 ? -2.012 -10.911 6.936 1.00 92.31 91 GLU A CA 1
ATOM 732 C C . GLU A 1 91 ? -2.645 -12.302 6.912 1.00 92.31 91 GLU A C 1
ATOM 734 O O . GLU A 1 91 ? -3.666 -12.532 7.555 1.00 92.31 91 GLU A O 1
ATOM 739 N N . ARG A 1 92 ? -2.065 -13.230 6.144 1.00 90.81 92 ARG A N 1
ATOM 740 C CA . ARG A 1 92 ? -2.635 -14.567 5.936 1.00 90.81 92 ARG A CA 1
ATOM 741 C C . ARG A 1 92 ? -2.199 -15.564 6.998 1.00 90.81 92 ARG A C 1
ATOM 743 O O . ARG A 1 92 ? -2.963 -16.461 7.341 1.00 90.81 92 ARG A O 1
ATOM 750 N N . GLU A 1 93 ? -0.964 -15.451 7.472 1.00 88.19 93 GLU A N 1
ATOM 751 C CA . GLU A 1 93 ? -0.383 -16.411 8.404 1.00 88.19 93 GLU A CA 1
ATOM 752 C C . GLU A 1 93 ? 0.763 -15.807 9.214 1.00 88.19 93 GLU A C 1
ATOM 754 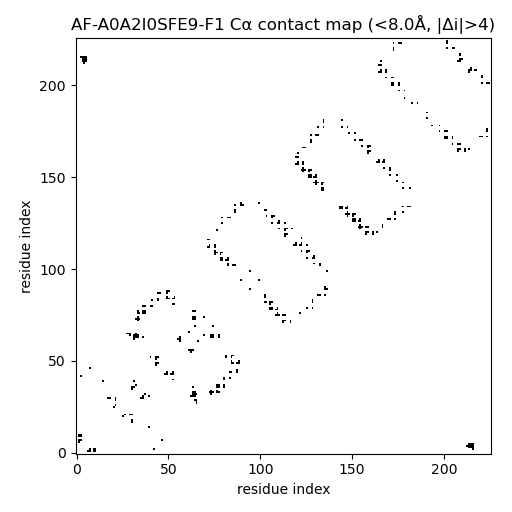O O . GLU A 1 93 ? 1.457 -14.889 8.773 1.00 88.19 93 GLU A O 1
ATOM 759 N N . VAL A 1 94 ? 0.988 -16.381 10.398 1.00 87.88 94 VAL A N 1
ATOM 760 C CA . VAL A 1 94 ? 2.101 -16.006 11.273 1.00 87.88 94 VAL A CA 1
ATOM 761 C C . VAL A 1 94 ? 3.423 -16.284 10.563 1.00 87.88 94 VAL A C 1
ATOM 763 O O . VAL A 1 94 ? 3.671 -17.386 10.070 1.00 87.88 94 VAL A O 1
ATOM 766 N N . ARG A 1 95 ? 4.292 -15.275 10.535 1.00 91.88 95 ARG A N 1
ATOM 767 C CA . ARG A 1 95 ? 5.620 -15.346 9.919 1.00 91.88 95 ARG A CA 1
ATOM 768 C C . ARG A 1 95 ? 6.712 -15.504 10.971 1.00 91.88 95 ARG A C 1
ATOM 770 O O . ARG A 1 95 ? 6.512 -15.198 12.144 1.00 91.88 95 ARG A O 1
ATOM 777 N N . SER A 1 96 ? 7.877 -15.990 10.546 1.00 92.62 96 SER A N 1
ATOM 778 C CA . SER A 1 96 ? 9.052 -16.073 11.416 1.00 92.62 96 SER A CA 1
ATOM 779 C C . SER A 1 96 ? 9.530 -14.681 11.836 1.00 92.62 96 SER A C 1
ATOM 781 O O . SER A 1 96 ? 9.321 -13.697 11.124 1.00 92.62 96 SER A O 1
ATOM 783 N N . THR A 1 97 ? 10.227 -14.602 12.970 1.00 91.81 97 THR A N 1
ATOM 784 C CA . THR A 1 97 ? 10.823 -13.351 13.462 1.00 91.81 97 THR A CA 1
ATOM 785 C C . THR A 1 97 ? 11.745 -12.708 12.425 1.00 91.81 97 THR A C 1
ATOM 787 O O . THR A 1 97 ? 11.634 -11.510 12.187 1.00 91.81 97 THR A O 1
ATOM 790 N N . ASP A 1 98 ? 12.579 -13.495 11.741 1.00 94.50 98 ASP A N 1
ATOM 791 C CA . ASP A 1 98 ? 13.473 -12.995 10.685 1.00 94.50 98 ASP A CA 1
ATOM 792 C C . ASP A 1 98 ? 12.690 -12.397 9.511 1.00 94.50 98 ASP A C 1
ATOM 794 O O . ASP A 1 98 ? 13.069 -11.370 8.945 1.00 94.50 98 ASP A O 1
ATOM 798 N N . PHE A 1 99 ? 11.555 -13.008 9.153 1.00 95.12 99 PHE A N 1
ATOM 799 C CA . PHE A 1 99 ? 10.699 -12.482 8.099 1.00 95.12 99 PHE A CA 1
ATOM 800 C C . PHE A 1 99 ? 10.083 -11.140 8.505 1.00 95.12 99 PHE A C 1
ATOM 802 O O . PHE A 1 99 ? 10.060 -10.202 7.706 1.00 95.12 99 PHE A O 1
ATOM 809 N N . VAL A 1 100 ? 9.604 -11.031 9.742 1.00 94.94 100 VAL A N 1
ATOM 810 C CA . VAL A 1 100 ? 9.064 -9.784 10.294 1.00 94.94 100 VAL A CA 1
ATOM 811 C C . VAL A 1 100 ? 10.139 -8.695 10.320 1.00 94.94 100 VAL A C 1
ATOM 813 O O . VAL A 1 100 ? 9.898 -7.605 9.807 1.00 94.94 100 VAL A O 1
ATOM 816 N N . HIS A 1 101 ? 11.337 -9.004 10.825 1.00 95.06 101 HIS A N 1
ATOM 817 C CA . HIS A 1 101 ? 12.451 -8.056 10.899 1.00 95.06 101 HIS A CA 1
ATOM 818 C C . HIS A 1 101 ? 12.860 -7.543 9.514 1.00 95.06 101 HIS A C 1
ATOM 820 O O . HIS A 1 101 ? 12.868 -6.338 9.284 1.00 95.06 101 HIS A O 1
ATOM 826 N N . GLY A 1 102 ? 13.065 -8.444 8.548 1.00 97.12 102 GLY A N 1
ATOM 827 C CA . GLY A 1 102 ? 13.392 -8.040 7.179 1.00 97.12 102 GLY A CA 1
ATOM 828 C C . GLY A 1 102 ? 12.268 -7.255 6.488 1.00 97.12 102 GLY A C 1
ATOM 829 O O . GLY A 1 102 ? 12.530 -6.461 5.591 1.00 97.12 102 GLY A O 1
ATOM 830 N N . THR A 1 103 ? 11.005 -7.434 6.899 1.00 97.69 103 THR A N 1
ATOM 831 C CA . THR A 1 103 ? 9.896 -6.598 6.398 1.00 97.69 103 THR A CA 1
ATOM 832 C C . THR A 1 103 ? 10.005 -5.171 6.924 1.00 97.69 103 THR A C 1
ATOM 834 O O . THR A 1 103 ? 9.802 -4.229 6.160 1.00 97.69 103 THR A O 1
ATOM 837 N N . GLN A 1 104 ? 10.365 -5.017 8.200 1.00 97.00 104 GLN A N 1
ATOM 838 C CA . GLN A 1 104 ? 10.595 -3.714 8.812 1.00 97.00 104 GLN A CA 1
ATOM 839 C C . GLN A 1 104 ? 11.723 -2.959 8.107 1.00 97.00 104 GLN A C 1
ATOM 841 O O . GLN A 1 104 ? 11.505 -1.836 7.665 1.00 97.00 104 GLN A O 1
ATOM 846 N N . GLU A 1 105 ? 12.889 -3.594 7.946 1.00 98.38 105 GLU A N 1
ATOM 847 C CA . GLU A 1 105 ? 14.063 -2.987 7.304 1.00 98.38 105 GLU A CA 1
ATOM 848 C C . GLU A 1 105 ? 13.736 -2.481 5.892 1.00 98.38 105 GLU A C 1
ATOM 850 O O . GLU A 1 105 ? 14.009 -1.330 5.560 1.00 98.38 105 GLU A O 1
ATOM 855 N N . ILE A 1 106 ? 13.058 -3.306 5.082 1.00 98.50 106 ILE A N 1
ATOM 856 C CA . ILE A 1 106 ? 12.646 -2.938 3.719 1.00 98.50 106 ILE A CA 1
ATOM 857 C C . ILE A 1 106 ? 11.740 -1.697 3.712 1.00 98.50 106 ILE A C 1
ATOM 859 O O . ILE A 1 106 ? 11.893 -0.824 2.853 1.00 98.50 106 ILE A O 1
ATOM 863 N N . LEU A 1 107 ? 10.775 -1.620 4.632 1.00 98.62 107 LEU A N 1
ATOM 864 C CA . LEU A 1 107 ? 9.830 -0.503 4.700 1.00 98.62 107 LEU A CA 1
ATOM 865 C C . LEU A 1 107 ? 10.479 0.767 5.258 1.00 98.62 107 LEU A C 1
ATOM 867 O O . LEU A 1 107 ? 10.217 1.856 4.742 1.00 98.62 107 LEU A O 1
ATOM 871 N N . ASP A 1 108 ? 11.347 0.642 6.260 1.00 98.56 108 ASP A N 1
ATOM 872 C CA . ASP A 1 108 ? 12.114 1.761 6.805 1.00 98.56 108 ASP A CA 1
ATOM 873 C C . ASP A 1 108 ? 13.044 2.367 5.747 1.00 98.56 108 ASP A C 1
ATOM 875 O O . ASP A 1 108 ? 13.055 3.592 5.567 1.00 98.56 108 ASP A O 1
ATOM 879 N N . ASP A 1 109 ? 13.733 1.526 4.974 1.00 98.62 109 ASP A N 1
ATOM 880 C CA . ASP A 1 109 ? 14.559 1.965 3.850 1.00 98.62 109 ASP A CA 1
ATOM 881 C C . ASP A 1 109 ? 13.715 2.649 2.767 1.00 98.62 109 ASP A C 1
ATOM 883 O O . ASP A 1 109 ? 14.071 3.734 2.296 1.00 98.62 109 ASP A O 1
ATOM 887 N N . ALA A 1 110 ? 12.558 2.081 2.400 1.00 98.44 110 ALA A N 1
ATOM 888 C CA . ALA A 1 110 ? 11.654 2.695 1.427 1.00 98.44 110 ALA A CA 1
ATOM 889 C C . ALA A 1 110 ? 11.218 4.104 1.868 1.00 98.44 110 ALA A C 1
ATOM 891 O O . ALA A 1 110 ? 11.337 5.061 1.097 1.00 98.44 110 ALA A O 1
ATOM 892 N N . VAL A 1 111 ? 10.768 4.257 3.120 1.00 98.38 111 VAL A N 1
ATOM 893 C CA . VAL A 1 111 ? 10.348 5.547 3.694 1.00 98.38 111 VAL A CA 1
ATOM 894 C C . VAL A 1 111 ? 11.508 6.544 3.726 1.00 98.38 111 VAL A C 1
ATOM 896 O O . VAL A 1 111 ? 11.344 7.701 3.322 1.00 98.38 111 VAL A O 1
ATOM 899 N N . ALA A 1 112 ? 12.697 6.113 4.156 1.00 98.25 112 ALA A N 1
ATOM 900 C CA . ALA A 1 112 ? 13.883 6.961 4.180 1.00 98.25 112 ALA A CA 1
ATOM 901 C C . ALA A 1 112 ? 14.258 7.455 2.773 1.00 98.25 112 ALA A C 1
ATOM 903 O O . ALA A 1 112 ? 14.570 8.637 2.588 1.00 98.25 112 ALA A O 1
ATOM 904 N N . MET A 1 113 ? 14.183 6.581 1.767 1.00 98.06 113 MET A N 1
ATOM 905 C CA . MET A 1 113 ? 14.482 6.929 0.380 1.00 98.06 113 MET A CA 1
ATOM 906 C C . MET A 1 113 ? 13.421 7.840 -0.241 1.00 98.06 113 MET A C 1
ATOM 908 O O . MET A 1 113 ? 13.797 8.774 -0.949 1.00 98.06 113 MET A O 1
ATOM 912 N N . PHE A 1 114 ? 12.126 7.641 0.033 1.00 97.50 114 PHE A N 1
ATOM 913 C CA . PHE A 1 114 ? 11.074 8.550 -0.443 1.00 97.50 114 PHE A CA 1
ATOM 914 C C . PHE A 1 114 ? 11.233 9.956 0.124 1.00 97.50 114 PHE A C 1
ATOM 916 O O . PHE A 1 114 ? 11.172 10.930 -0.632 1.00 97.50 114 PHE A O 1
ATOM 923 N N . ARG A 1 115 ? 11.549 10.063 1.420 1.00 94.38 115 ARG A N 1
ATOM 924 C CA . ARG A 1 115 ? 11.844 11.350 2.057 1.00 94.38 115 ARG A CA 1
ATOM 925 C C . ARG A 1 115 ? 13.002 12.066 1.364 1.00 94.38 115 ARG A C 1
ATOM 927 O O . ARG A 1 115 ? 12.918 13.263 1.117 1.00 94.38 115 ARG A O 1
ATOM 934 N N . THR A 1 116 ? 14.065 11.337 1.028 1.00 96.38 116 THR A N 1
ATOM 935 C CA . THR A 1 116 ? 15.218 11.894 0.306 1.00 96.38 116 THR A CA 1
ATOM 936 C C . THR A 1 116 ? 14.883 12.241 -1.148 1.00 96.38 116 THR A C 1
ATOM 938 O O . THR A 1 116 ? 15.376 13.239 -1.666 1.00 96.38 116 THR A O 1
ATOM 941 N N . ALA A 1 117 ? 14.039 11.449 -1.815 1.00 94.19 117 ALA A N 1
ATOM 942 C CA . ALA A 1 117 ? 13.622 11.693 -3.194 1.00 94.19 117 ALA A CA 1
ATOM 943 C C . ALA A 1 117 ? 12.679 12.903 -3.331 1.00 94.19 117 ALA A C 1
ATOM 945 O O . ALA A 1 117 ? 12.626 13.503 -4.402 1.00 94.19 117 ALA A O 1
ATOM 946 N N . GLY A 1 118 ? 11.946 13.262 -2.270 1.00 91.06 118 GLY A N 1
ATOM 947 C CA . GLY A 1 118 ? 11.126 14.477 -2.205 1.00 91.06 118 GLY A CA 1
ATOM 948 C C . GLY A 1 118 ? 9.769 14.392 -2.915 1.00 91.06 118 GLY A C 1
ATOM 949 O O . GLY A 1 118 ? 9.155 15.426 -3.168 1.00 91.06 118 GLY A O 1
ATOM 950 N N . TYR A 1 119 ? 9.286 13.187 -3.235 1.00 90.25 119 TYR A N 1
ATOM 951 C CA . TYR A 1 119 ? 7.980 12.976 -3.870 1.00 90.25 119 TYR A CA 1
ATOM 952 C C . TYR A 1 119 ? 6.908 12.693 -2.813 1.00 90.25 119 TYR A C 1
ATOM 954 O O . TYR A 1 119 ? 6.841 11.591 -2.272 1.00 90.25 119 TYR A O 1
ATOM 962 N N . ALA A 1 120 ? 6.074 13.695 -2.524 1.00 92.12 120 ALA A N 1
ATOM 963 C CA . ALA A 1 120 ? 5.094 13.645 -1.436 1.00 92.12 120 ALA A CA 1
ATOM 964 C C . ALA A 1 120 ? 4.087 12.487 -1.564 1.00 92.12 120 ALA A C 1
ATOM 966 O O . ALA A 1 120 ? 3.786 11.822 -0.579 1.00 92.12 120 ALA A O 1
ATOM 967 N N . ASP A 1 121 ? 3.601 12.187 -2.770 1.00 94.25 121 ASP A N 1
ATOM 968 C CA . ASP A 1 121 ? 2.636 11.101 -2.983 1.00 94.25 121 ASP A CA 1
ATOM 969 C C . ASP A 1 121 ? 3.224 9.725 -2.639 1.00 94.25 121 ASP A C 1
ATOM 971 O O . ASP A 1 121 ? 2.525 8.849 -2.131 1.00 94.25 121 ASP A O 1
ATOM 975 N N . TYR A 1 122 ? 4.522 9.542 -2.868 1.00 95.75 122 TYR A N 1
ATOM 976 C CA . TYR A 1 122 ? 5.233 8.330 -2.491 1.00 95.75 122 TYR A CA 1
ATOM 977 C C . TYR A 1 122 ? 5.631 8.284 -1.019 1.00 95.75 122 TYR A C 1
ATOM 979 O O . TYR A 1 122 ? 5.563 7.210 -0.423 1.00 95.75 122 TYR A O 1
ATOM 987 N N . SER A 1 123 ? 5.974 9.424 -0.417 1.00 96.62 123 SER A N 1
ATOM 988 C CA . SER A 1 123 ? 6.166 9.522 1.034 1.00 96.62 123 SER A CA 1
ATOM 989 C C . SER A 1 123 ? 4.913 9.064 1.781 1.00 96.62 123 SER A C 1
ATOM 991 O O . SER A 1 123 ? 5.004 8.198 2.650 1.00 96.62 123 SER A O 1
ATOM 993 N N . VAL A 1 124 ? 3.735 9.542 1.363 1.00 98.31 124 VAL A N 1
ATOM 994 C CA . VAL A 1 124 ? 2.439 9.113 1.908 1.00 98.31 124 VAL A CA 1
ATOM 995 C C . VAL A 1 124 ? 2.244 7.598 1.788 1.00 98.31 124 VAL A C 1
ATOM 997 O O . VAL A 1 124 ? 1.848 6.952 2.755 1.00 98.31 124 VAL A O 1
ATOM 1000 N N . ARG A 1 125 ? 2.550 7.004 0.627 1.00 97.94 125 ARG A N 1
ATOM 1001 C CA . ARG A 1 125 ? 2.426 5.548 0.417 1.00 97.94 125 ARG A CA 1
ATOM 1002 C C . ARG A 1 125 ? 3.377 4.742 1.298 1.00 97.94 125 ARG A C 1
ATOM 1004 O O . ARG A 1 125 ? 2.975 3.712 1.826 1.00 97.94 125 ARG A O 1
ATOM 1011 N N . GLY A 1 126 ? 4.615 5.206 1.461 1.00 98.25 126 GLY A N 1
ATOM 1012 C CA . GLY A 1 126 ? 5.587 4.570 2.349 1.00 98.25 126 GLY A CA 1
ATOM 1013 C C . GLY A 1 126 ? 5.121 4.575 3.803 1.00 98.25 126 GLY A C 1
ATOM 1014 O O . GLY A 1 126 ? 5.131 3.532 4.452 1.00 98.25 126 GLY A O 1
ATOM 1015 N N . LEU A 1 127 ? 4.655 5.730 4.290 1.00 98.62 127 LEU A N 1
ATOM 1016 C CA . LEU A 1 127 ? 4.101 5.867 5.640 1.00 98.62 127 LEU A CA 1
ATOM 1017 C C . LEU A 1 127 ? 2.876 4.967 5.842 1.00 98.62 127 LEU A C 1
ATOM 1019 O O . LEU A 1 127 ? 2.757 4.319 6.876 1.00 98.62 127 LEU A O 1
ATOM 1023 N N . LEU A 1 128 ? 1.997 4.877 4.841 1.00 98.44 128 LEU A N 1
ATOM 1024 C CA . LEU A 1 128 ? 0.817 4.017 4.890 1.00 98.44 128 LEU A CA 1
ATOM 1025 C C . LEU A 1 128 ? 1.179 2.530 5.048 1.00 98.44 128 LEU A C 1
ATOM 1027 O O . LEU A 1 128 ? 0.646 1.866 5.936 1.00 98.44 128 LEU A O 1
ATOM 1031 N N . GLU A 1 129 ? 2.087 1.997 4.224 1.00 98.44 129 GLU A N 1
ATOM 1032 C CA . GLU A 1 129 ? 2.491 0.585 4.340 1.00 98.44 129 GLU A CA 1
ATOM 1033 C C . GLU A 1 129 ? 3.260 0.315 5.639 1.00 98.44 129 GLU A C 1
ATOM 1035 O O . GLU A 1 129 ? 3.118 -0.753 6.233 1.00 98.44 129 GLU A O 1
ATOM 1040 N N . ARG A 1 130 ? 4.035 1.283 6.144 1.00 98.25 130 ARG A N 1
ATOM 1041 C CA . ARG A 1 130 ? 4.716 1.117 7.433 1.00 98.25 130 ARG A CA 1
ATOM 1042 C C . ARG A 1 130 ? 3.752 1.172 8.624 1.00 98.25 130 ARG A C 1
ATOM 1044 O O . ARG A 1 130 ? 3.898 0.384 9.554 1.00 98.25 130 ARG A O 1
ATOM 1051 N N . ALA A 1 131 ? 2.705 1.993 8.571 1.00 97.81 131 ALA A N 1
ATOM 1052 C CA . ALA A 1 131 ? 1.624 1.936 9.554 1.00 97.81 131 ALA A CA 1
ATOM 1053 C C . ALA A 1 131 ? 0.928 0.563 9.555 1.00 97.81 131 ALA A C 1
ATOM 1055 O O . ALA A 1 131 ? 0.697 -0.019 10.619 1.00 97.81 131 ALA A O 1
ATOM 1056 N N . ARG A 1 132 ? 0.679 0.008 8.362 1.00 96.88 132 ARG A N 1
ATOM 1057 C CA . ARG A 1 132 ? 0.145 -1.348 8.194 1.00 96.88 132 ARG A CA 1
ATOM 1058 C C . ARG A 1 132 ? 1.077 -2.415 8.761 1.00 96.88 132 ARG A C 1
ATOM 1060 O O . ARG A 1 132 ? 0.605 -3.346 9.408 1.00 96.88 132 ARG A O 1
ATOM 1067 N N . PHE A 1 133 ? 2.390 -2.270 8.592 1.00 96.94 133 PHE A N 1
ATOM 1068 C CA . PHE A 1 133 ? 3.366 -3.149 9.236 1.00 96.94 133 PHE A CA 1
ATOM 1069 C C . PHE A 1 133 ? 3.211 -3.178 10.757 1.00 96.94 133 PHE A C 1
ATOM 1071 O O . PHE A 1 133 ? 3.080 -4.263 11.320 1.00 96.94 133 PHE A O 1
ATOM 1078 N N . TYR A 1 134 ? 3.163 -2.018 11.416 1.00 94.94 134 TYR A N 1
ATOM 1079 C CA . TYR A 1 134 ? 3.000 -1.961 12.873 1.00 94.94 134 TYR A CA 1
ATOM 1080 C C . TYR A 1 134 ? 1.687 -2.602 13.339 1.00 94.94 134 TYR A C 1
ATOM 1082 O O . TYR A 1 134 ? 1.665 -3.276 14.365 1.00 94.94 134 TYR A O 1
ATOM 1090 N N . ARG A 1 135 ? 0.604 -2.477 12.560 1.00 92.81 135 ARG A N 1
ATOM 1091 C CA . ARG A 1 135 ? -0.654 -3.188 12.837 1.00 92.81 135 ARG A CA 1
ATOM 1092 C C . ARG A 1 135 ? -0.510 -4.713 12.737 1.00 92.81 135 ARG A C 1
ATOM 1094 O O . ARG A 1 135 ? -1.079 -5.426 13.556 1.00 92.81 135 ARG A O 1
ATOM 1101 N N . LEU A 1 136 ? 0.217 -5.209 11.736 1.00 92.25 136 LEU A N 1
ATOM 1102 C CA . LEU A 1 136 ? 0.309 -6.638 11.399 1.00 92.25 136 LEU A CA 1
ATOM 1103 C C . LEU A 1 136 ? 1.456 -7.386 12.068 1.00 92.25 136 LEU A C 1
ATOM 1105 O O . LEU A 1 136 ? 1.526 -8.611 11.993 1.00 92.25 136 LEU A O 1
ATOM 1109 N N . ARG A 1 137 ? 2.408 -6.681 12.676 1.00 87.69 137 ARG A N 1
ATOM 1110 C CA . ARG A 1 137 ? 3.574 -7.322 13.278 1.00 87.69 137 ARG A CA 1
ATOM 1111 C C . ARG A 1 137 ? 3.175 -8.294 14.390 1.00 87.69 137 ARG A C 1
ATOM 1113 O O . ARG A 1 137 ? 3.894 -9.267 14.604 1.00 87.69 137 ARG A O 1
ATOM 1120 N N . HIS A 1 138 ? 2.047 -8.053 15.072 1.00 67.12 138 HIS A N 1
ATOM 1121 C CA . HIS A 1 138 ? 1.460 -8.878 16.145 1.00 67.12 138 HIS A CA 1
ATOM 1122 C C . HIS A 1 138 ? 2.428 -9.271 17.288 1.00 67.12 138 HIS A C 1
ATOM 1124 O O . HIS A 1 138 ? 2.052 -9.998 18.206 1.00 67.12 138 HIS A O 1
ATOM 1130 N N . GLN A 1 139 ? 3.656 -8.748 17.279 1.00 61.84 139 GLN A N 1
ATOM 1131 C CA . GLN A 1 139 ? 4.581 -8.681 18.400 1.00 61.84 139 GLN A CA 1
ATOM 1132 C C . GLN A 1 139 ? 4.248 -7.380 19.105 1.00 61.84 139 GLN A C 1
ATOM 1134 O O . GLN A 1 139 ? 4.852 -6.353 18.831 1.00 61.84 139 GLN A O 1
ATOM 1139 N N . ILE A 1 140 ? 3.182 -7.415 19.895 1.00 54.78 140 ILE A N 1
ATOM 1140 C CA . ILE A 1 140 ? 2.634 -6.241 20.559 1.00 54.78 140 ILE A CA 1
ATOM 1141 C C . ILE A 1 140 ? 3.691 -5.679 21.523 1.00 54.78 140 ILE A C 1
ATOM 1143 O O . ILE A 1 140 ? 3.785 -6.086 22.679 1.00 54.78 140 ILE A O 1
ATOM 1147 N N . GLU A 1 141 ? 4.517 -4.768 21.023 1.00 61.19 141 GLU A N 1
ATOM 1148 C CA . GLU A 1 141 ? 5.170 -3.746 21.825 1.00 61.19 141 GLU A CA 1
ATOM 1149 C C . GLU A 1 141 ? 4.148 -2.613 21.981 1.00 61.19 141 GLU A C 1
ATOM 1151 O O . GLU A 1 141 ? 3.478 -2.253 21.009 1.00 61.19 141 GLU A O 1
ATOM 1156 N N . ASP A 1 142 ? 4.012 -2.046 23.183 1.00 62.41 142 ASP A N 1
ATOM 1157 C CA . ASP A 1 142 ? 3.044 -0.968 23.465 1.00 62.41 142 ASP A CA 1
ATOM 1158 C C . ASP A 1 142 ? 3.193 0.237 22.505 1.00 62.41 142 ASP A C 1
ATOM 1160 O O . ASP A 1 142 ? 2.244 0.987 22.262 1.00 62.41 142 ASP A O 1
ATOM 1164 N N . ASP A 1 143 ? 4.367 0.374 21.888 1.00 84.06 143 ASP A N 1
ATOM 1165 C CA . ASP A 1 143 ? 4.703 1.419 20.928 1.00 84.06 143 ASP A CA 1
ATOM 1166 C C . ASP A 1 143 ? 4.108 1.216 19.524 1.00 84.06 143 ASP A C 1
ATOM 1168 O O . ASP A 1 143 ? 4.046 2.182 18.766 1.00 84.06 143 ASP A O 1
ATOM 1172 N N . ASP A 1 144 ? 3.676 0.014 19.125 1.00 89.75 144 ASP A N 1
ATOM 1173 C CA . ASP A 1 144 ? 3.286 -0.240 17.724 1.00 89.75 144 ASP A CA 1
ATOM 1174 C C . ASP A 1 144 ? 2.026 0.527 17.322 1.00 89.75 144 ASP A C 1
ATOM 1176 O O . ASP A 1 144 ? 1.962 1.102 16.232 1.00 89.75 144 ASP A O 1
ATOM 1180 N N . TYR A 1 145 ? 1.050 0.624 18.227 1.00 88.75 145 TYR A N 1
ATOM 1181 C CA . TYR A 1 145 ? -0.116 1.472 17.999 1.00 88.75 145 TYR A CA 1
ATOM 1182 C C . TYR A 1 145 ? 0.296 2.938 17.825 1.00 88.75 145 TYR A C 1
ATOM 1184 O O . TYR A 1 145 ? -0.160 3.601 16.894 1.00 88.75 145 TYR A O 1
ATOM 1192 N N . ILE A 1 146 ? 1.188 3.434 18.688 1.00 90.88 146 ILE A N 1
ATOM 1193 C CA . ILE A 1 146 ? 1.666 4.820 18.647 1.00 90.88 146 ILE A CA 1
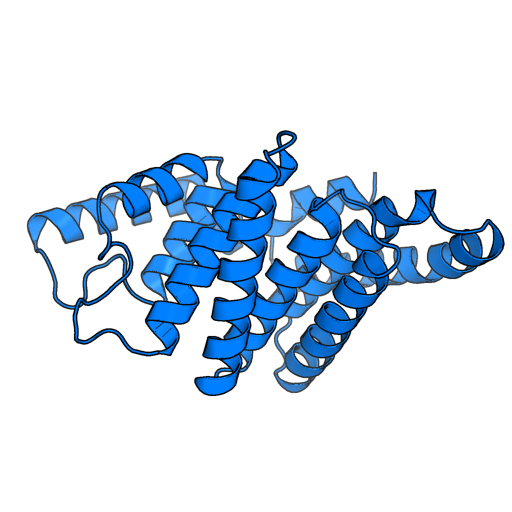ATOM 1194 C C . ILE A 1 146 ? 2.387 5.082 17.323 1.00 90.88 146 ILE A C 1
ATOM 1196 O O . ILE A 1 146 ? 2.031 6.021 16.616 1.00 90.88 146 ILE A O 1
ATOM 1200 N N . ARG A 1 147 ? 3.327 4.214 16.933 1.00 94.25 147 ARG A N 1
ATOM 1201 C CA . ARG A 1 147 ? 4.081 4.328 15.676 1.00 94.25 147 ARG A CA 1
ATOM 1202 C C . ARG A 1 147 ? 3.168 4.286 14.450 1.00 94.25 147 ARG A C 1
ATOM 1204 O O . ARG A 1 147 ? 3.338 5.094 13.539 1.00 94.25 147 ARG A O 1
ATOM 1211 N N . ALA A 1 148 ? 2.166 3.404 14.443 1.00 94.94 148 ALA A N 1
ATOM 1212 C CA . ALA A 1 148 ? 1.171 3.357 13.375 1.00 94.94 148 ALA A CA 1
ATOM 1213 C C . ALA A 1 148 ? 0.395 4.678 13.269 1.00 94.94 148 ALA A C 1
ATOM 1215 O O . ALA A 1 148 ? 0.241 5.217 12.174 1.00 94.94 148 ALA A O 1
ATOM 1216 N N . GLN A 1 149 ? -0.078 5.225 14.394 1.00 94.19 149 GLN A N 1
ATOM 1217 C CA . GLN A 1 149 ? -0.813 6.493 14.392 1.00 94.19 149 GLN A CA 1
ATOM 1218 C C . GLN A 1 149 ? 0.075 7.679 13.988 1.00 94.19 149 GLN A C 1
ATOM 1220 O O . GLN A 1 149 ? -0.380 8.525 13.224 1.00 94.19 149 GLN A O 1
ATOM 1225 N N . GLU A 1 150 ? 1.340 7.724 14.418 1.00 97.19 150 GLU A N 1
ATOM 1226 C CA . GLU A 1 150 ? 2.290 8.769 14.013 1.00 97.19 150 GLU A CA 1
ATOM 1227 C C . GLU A 1 150 ? 2.525 8.788 12.497 1.00 97.19 150 GLU A C 1
ATOM 1229 O O . GLU A 1 150 ? 2.524 9.859 11.879 1.00 97.19 150 GLU A O 1
ATOM 1234 N N . ASP A 1 151 ? 2.701 7.615 11.883 1.00 98.44 151 ASP A N 1
ATOM 1235 C CA . ASP A 1 151 ? 2.848 7.503 10.432 1.00 98.44 151 ASP A CA 1
ATOM 1236 C C . ASP A 1 151 ? 1.558 7.910 9.709 1.00 98.44 151 ASP A C 1
ATOM 1238 O O . ASP A 1 151 ? 1.611 8.682 8.747 1.00 98.44 151 ASP A O 1
ATOM 1242 N N . LEU A 1 152 ? 0.394 7.470 10.200 1.00 98.31 152 LEU A N 1
ATOM 1243 C CA . LEU A 1 152 ? -0.902 7.840 9.627 1.00 98.31 152 LEU A CA 1
ATOM 1244 C C . LEU A 1 152 ? -1.199 9.336 9.771 1.00 98.31 152 LEU A C 1
ATOM 1246 O O . LEU A 1 152 ? -1.830 9.905 8.887 1.00 98.31 152 LEU A O 1
ATOM 1250 N N . ASP A 1 153 ? -0.784 9.992 10.854 1.00 98.38 153 ASP A N 1
ATOM 1251 C CA . ASP A 1 153 ? -0.972 11.434 11.048 1.00 98.38 153 ASP A CA 1
ATOM 1252 C C . ASP A 1 153 ? -0.100 12.251 10.093 1.00 98.38 153 ASP A C 1
ATOM 1254 O O . ASP A 1 153 ? -0.570 13.220 9.485 1.00 98.38 153 ASP A O 1
ATOM 1258 N N . ARG A 1 154 ? 1.154 11.829 9.889 1.00 98.06 154 ARG A N 1
ATOM 1259 C CA . ARG A 1 154 ? 2.040 12.434 8.884 1.00 98.06 154 ARG A CA 1
ATOM 1260 C C . ARG A 1 154 ? 1.485 12.242 7.476 1.00 98.06 154 ARG A C 1
ATOM 1262 O O . ARG A 1 154 ? 1.391 13.214 6.727 1.00 98.06 154 ARG A O 1
ATOM 1269 N N . ALA A 1 155 ? 1.061 11.021 7.149 1.00 98.31 155 ALA A N 1
ATOM 1270 C CA . ALA A 1 155 ? 0.454 10.694 5.865 1.00 98.31 155 ALA A CA 1
ATOM 1271 C C . ALA A 1 155 ? -0.813 11.526 5.609 1.00 98.31 155 ALA A C 1
ATOM 1273 O O . ALA A 1 155 ? -0.953 12.091 4.525 1.00 98.31 155 ALA A O 1
ATOM 1274 N N . SER A 1 156 ? -1.699 11.667 6.605 1.00 97.94 156 SER A N 1
ATOM 1275 C CA . SER A 1 156 ? -2.895 12.516 6.506 1.00 97.94 156 SER A CA 1
ATOM 1276 C C . SER A 1 156 ? -2.531 13.965 6.204 1.00 97.94 156 SER A C 1
ATOM 1278 O O . SER A 1 156 ? -3.078 14.548 5.272 1.00 97.94 156 SER A O 1
ATOM 1280 N N . SER A 1 157 ? -1.574 14.541 6.940 1.00 97.38 157 SER A N 1
ATOM 1281 C CA . SER A 1 157 ? -1.180 15.941 6.744 1.00 97.38 157 SER A CA 1
ATOM 1282 C C . SER A 1 157 ? -0.637 16.202 5.335 1.00 97.38 157 SER A C 1
ATOM 1284 O O . SER A 1 157 ? -0.958 17.222 4.720 1.00 97.38 157 SER A O 1
ATOM 1286 N N . GLU A 1 158 ? 0.171 15.284 4.801 1.00 96.75 158 GLU A N 1
ATOM 1287 C CA . GLU A 1 158 ? 0.696 15.387 3.438 1.00 96.75 158 GLU A CA 1
ATOM 1288 C C . GLU A 1 158 ? -0.394 15.174 2.380 1.00 96.75 158 GLU A C 1
ATOM 1290 O O . GLU A 1 158 ? -0.482 15.956 1.429 1.00 96.75 158 GLU A O 1
ATOM 1295 N N . ALA A 1 159 ? -1.262 14.174 2.562 1.00 97.31 159 ALA A N 1
ATOM 1296 C CA . ALA A 1 159 ? -2.360 13.887 1.645 1.00 97.31 159 ALA A CA 1
ATOM 1297 C C . ALA A 1 159 ? -3.371 15.041 1.573 1.00 97.31 159 ALA A C 1
ATOM 1299 O O . ALA A 1 159 ? -3.809 15.398 0.481 1.00 97.31 159 ALA A O 1
ATOM 1300 N N . GLU A 1 160 ? -3.705 15.666 2.704 1.00 95.62 160 GLU A N 1
ATOM 1301 C CA . GLU A 1 160 ? -4.591 16.835 2.761 1.00 95.62 160 GLU A CA 1
ATOM 1302 C C . GLU A 1 160 ? -3.983 18.038 2.037 1.00 95.62 160 GLU A C 1
ATOM 1304 O O . GLU A 1 160 ? -4.635 18.648 1.186 1.00 95.62 160 GLU A O 1
ATOM 1309 N N . ARG A 1 161 ? -2.711 18.357 2.316 1.00 95.31 161 ARG A N 1
ATOM 1310 C CA . ARG A 1 161 ? -1.998 19.454 1.637 1.00 95.31 161 ARG A CA 1
ATOM 1311 C C . ARG A 1 161 ? -1.895 19.227 0.132 1.00 95.31 161 ARG A C 1
ATOM 1313 O O . ARG A 1 161 ? -1.985 20.183 -0.633 1.00 95.31 161 ARG A O 1
ATOM 1320 N N . GLY A 1 162 ? -1.696 17.978 -0.278 1.00 94.81 162 GLY A N 1
ATOM 1321 C CA . GLY A 1 162 ? -1.596 17.577 -1.676 1.00 94.81 162 GLY A CA 1
ATOM 1322 C C . GLY A 1 162 ? -2.929 17.283 -2.362 1.00 94.81 162 GLY A C 1
ATOM 1323 O O . GLY A 1 162 ? -2.900 16.895 -3.526 1.00 94.81 162 GLY A O 1
ATOM 1324 N N . GLN A 1 163 ? -4.069 17.426 -1.671 1.00 95.38 163 GLN A N 1
ATOM 1325 C CA . GLN A 1 163 ? -5.406 17.089 -2.188 1.00 95.38 163 GLN A CA 1
ATOM 1326 C C . GLN A 1 163 ? -5.479 15.662 -2.773 1.00 95.38 163 GLN A C 1
ATOM 1328 O O . GLN A 1 163 ? -6.037 15.415 -3.842 1.00 95.38 163 GLN A O 1
ATOM 1333 N N . MET A 1 164 ? -4.863 14.700 -2.082 1.00 96.06 164 MET A N 1
ATOM 1334 C CA . MET A 1 164 ? -4.681 13.324 -2.548 1.00 96.06 164 MET A CA 1
ATOM 1335 C C . MET A 1 164 ? -5.828 12.411 -2.093 1.00 96.06 164 MET A C 1
ATOM 1337 O O . MET A 1 164 ? -5.613 11.458 -1.347 1.00 96.06 164 MET A O 1
ATOM 1341 N N . ASP A 1 165 ? -7.053 12.676 -2.543 1.00 95.81 165 ASP A N 1
ATOM 1342 C CA . ASP A 1 165 ? -8.272 12.043 -2.003 1.00 95.81 165 ASP A CA 1
ATOM 1343 C C . ASP A 1 165 ? -8.271 10.503 -2.026 1.00 95.81 165 ASP A C 1
ATOM 1345 O O . ASP A 1 165 ? -8.751 9.864 -1.090 1.00 95.81 165 ASP A O 1
ATOM 1349 N N . LEU A 1 166 ? -7.678 9.882 -3.053 1.00 95.06 166 LEU A N 1
ATOM 1350 C CA . LEU A 1 166 ? -7.536 8.419 -3.119 1.00 95.06 166 LEU A CA 1
ATOM 1351 C C . LEU A 1 166 ? -6.601 7.870 -2.030 1.00 95.06 166 LEU A C 1
ATOM 1353 O O . LEU A 1 166 ? -6.885 6.831 -1.442 1.00 95.06 166 LEU A O 1
ATOM 1357 N N . LEU A 1 167 ? -5.500 8.573 -1.748 1.00 96.31 167 LEU A N 1
ATOM 1358 C CA . LEU A 1 167 ? -4.583 8.202 -0.669 1.00 96.31 167 LEU A CA 1
ATOM 1359 C C . LEU A 1 167 ? -5.198 8.491 0.694 1.00 96.31 167 LEU A C 1
ATOM 1361 O O . LEU A 1 167 ? -5.045 7.690 1.608 1.00 96.31 167 LEU A O 1
ATOM 1365 N N . ARG A 1 168 ? -5.952 9.585 0.818 1.00 97.25 168 ARG A N 1
ATOM 1366 C CA . ARG A 1 168 ? -6.722 9.881 2.024 1.00 97.25 168 ARG A CA 1
ATOM 1367 C C . ARG A 1 168 ? -7.714 8.762 2.336 1.00 97.25 168 ARG A C 1
ATOM 1369 O O . ARG A 1 168 ? -7.783 8.339 3.483 1.00 97.25 168 ARG A O 1
ATOM 1376 N N . ALA A 1 169 ? -8.415 8.228 1.335 1.00 97.50 169 ALA A N 1
ATOM 1377 C CA . ALA A 1 169 ? -9.283 7.068 1.529 1.00 97.50 169 ALA A CA 1
ATOM 1378 C C . ALA A 1 169 ? -8.508 5.852 2.070 1.00 97.50 169 ALA A C 1
ATOM 1380 O O . ALA A 1 169 ? -8.927 5.255 3.059 1.00 97.50 169 ALA A O 1
ATOM 1381 N N . ASP A 1 170 ? -7.351 5.529 1.485 1.00 97.81 170 ASP A N 1
ATOM 1382 C CA . ASP A 1 170 ? -6.512 4.419 1.955 1.00 97.81 170 ASP A CA 1
ATOM 1383 C C . ASP A 1 170 ? -6.006 4.638 3.403 1.00 97.81 170 ASP A C 1
ATOM 1385 O O . ASP A 1 170 ? -6.040 3.714 4.215 1.00 97.81 170 ASP A O 1
ATOM 1389 N N . ILE A 1 171 ? -5.621 5.869 3.767 1.00 98.19 171 ILE A N 1
ATOM 1390 C CA . ILE A 1 171 ? -5.202 6.239 5.133 1.00 98.19 171 ILE A CA 1
ATOM 1391 C C . ILE A 1 171 ? -6.343 6.065 6.140 1.00 98.19 171 ILE A C 1
ATOM 1393 O O . ILE A 1 171 ? -6.125 5.557 7.240 1.00 98.19 171 ILE A O 1
ATOM 1397 N N . LEU A 1 172 ? -7.563 6.481 5.789 1.00 97.62 172 LEU A N 1
ATOM 1398 C CA . LEU A 1 172 ? -8.727 6.350 6.667 1.00 97.62 172 LEU A CA 1
ATOM 1399 C C . LEU A 1 172 ? -9.101 4.879 6.899 1.00 97.62 172 LEU A C 1
ATOM 1401 O O . LEU A 1 172 ? -9.423 4.516 8.032 1.00 97.62 172 LEU A O 1
ATOM 1405 N N . LEU A 1 173 ? -9.023 4.035 5.860 1.00 97.62 173 LEU A N 1
ATOM 1406 C CA . LEU A 1 173 ? -9.239 2.586 5.985 1.00 97.62 173 LEU A CA 1
ATOM 1407 C C . LEU A 1 173 ? -8.205 1.955 6.914 1.00 97.62 173 LEU A C 1
ATOM 1409 O O . LEU A 1 173 ? -8.573 1.235 7.840 1.00 97.62 173 LEU A O 1
ATOM 1413 N N . GLU A 1 174 ? -6.926 2.270 6.719 1.00 97.50 174 GLU A N 1
ATOM 1414 C CA . GLU A 1 174 ? -5.852 1.731 7.552 1.00 97.50 174 GLU A CA 1
ATOM 1415 C C . GLU A 1 174 ? -5.965 2.212 9.007 1.00 97.50 174 GLU A C 1
ATOM 1417 O O . GLU A 1 174 ? -5.795 1.432 9.943 1.00 97.50 174 GLU A O 1
ATOM 1422 N N . ARG A 1 175 ? -6.360 3.472 9.226 1.00 96.62 175 ARG A N 1
ATOM 1423 C CA . ARG A 1 175 ? -6.631 4.005 10.569 1.00 96.62 175 ARG A CA 1
ATOM 1424 C C . ARG A 1 175 ? -7.789 3.276 11.251 1.00 96.62 175 ARG A C 1
ATOM 1426 O O . ARG A 1 175 ? -7.679 2.920 12.423 1.00 96.62 175 ARG A O 1
ATOM 1433 N N . ALA A 1 176 ? -8.874 3.018 10.524 1.00 95.38 176 ALA A N 1
ATOM 1434 C CA . ALA A 1 176 ? -10.000 2.240 11.031 1.00 95.38 176 ALA A CA 1
ATOM 1435 C C . ALA A 1 176 ? -9.599 0.785 11.341 1.00 95.38 176 ALA A C 1
ATOM 1437 O O . ALA A 1 176 ? -9.953 0.271 12.404 1.00 95.38 176 ALA A O 1
ATOM 1438 N N . ALA A 1 177 ? -8.809 0.147 10.472 1.00 93.81 177 ALA A N 1
ATOM 1439 C CA . ALA A 1 177 ? -8.270 -1.193 10.700 1.00 93.81 177 ALA A CA 1
ATOM 1440 C C . ALA A 1 177 ? -7.370 -1.241 11.949 1.00 93.81 177 ALA A C 1
ATOM 1442 O O . ALA A 1 177 ? -7.517 -2.135 12.781 1.00 93.81 177 ALA A O 1
ATOM 1443 N N . SER A 1 178 ? -6.499 -0.242 12.127 1.00 92.12 178 SER A N 1
ATOM 1444 C CA . SER A 1 178 ? -5.652 -0.081 13.316 1.00 92.12 178 SER A CA 1
ATOM 1445 C C . SER A 1 178 ? -6.495 0.017 14.588 1.00 92.12 178 SER A C 1
ATOM 1447 O O . SER A 1 178 ? -6.267 -0.731 15.536 1.00 92.12 178 SER A O 1
ATOM 1449 N N . TYR A 1 179 ? -7.552 0.835 14.600 1.00 90.12 179 TYR A N 1
ATOM 1450 C CA . TYR A 1 179 ? -8.447 0.908 15.758 1.00 90.12 179 TYR A CA 1
ATOM 1451 C C . TYR A 1 179 ? -9.095 -0.431 16.103 1.00 90.12 179 TYR A C 1
ATOM 1453 O O . TYR A 1 179 ? -9.158 -0.767 17.285 1.00 90.12 179 TYR A O 1
ATOM 1461 N N . ARG A 1 180 ? -9.552 -1.211 15.113 1.00 88.12 180 ARG A N 1
ATOM 1462 C CA . ARG A 1 180 ? -10.150 -2.533 15.375 1.00 88.12 180 ARG A CA 1
ATOM 1463 C C . ARG A 1 180 ? -9.138 -3.515 15.962 1.00 88.12 180 ARG A C 1
ATOM 1465 O O . ARG A 1 180 ? -9.493 -4.246 16.882 1.00 88.12 180 ARG A O 1
ATOM 1472 N N . GLU A 1 181 ? -7.901 -3.510 15.474 1.00 88.19 181 GLU A N 1
ATOM 1473 C CA . GLU A 1 181 ? -6.869 -4.437 15.947 1.00 88.19 181 GLU A CA 1
ATOM 1474 C C . GLU A 1 181 ? -6.432 -4.112 17.383 1.00 88.19 181 GLU A C 1
ATOM 1476 O O . GLU A 1 181 ? -6.441 -4.975 18.265 1.00 88.19 181 GLU A O 1
ATOM 1481 N N . PHE A 1 182 ? -6.148 -2.837 17.657 1.00 86.44 182 PHE A N 1
ATOM 1482 C CA . PHE A 1 182 ? -5.620 -2.398 18.949 1.00 86.44 182 PHE A CA 1
ATOM 1483 C C . PHE A 1 182 ? -6.697 -2.195 20.029 1.00 86.44 182 PHE A C 1
ATOM 1485 O O . PHE A 1 182 ? -6.365 -2.088 21.209 1.00 86.44 182 PHE A O 1
ATOM 1492 N N . THR A 1 183 ? -7.996 -2.228 19.688 1.00 85.38 183 THR A N 1
ATOM 1493 C CA . THR A 1 183 ? -9.094 -2.072 20.669 1.00 85.38 183 THR A CA 1
ATOM 1494 C C . THR A 1 183 ? -9.041 -3.088 21.816 1.00 85.38 183 THR A C 1
ATOM 1496 O O . THR A 1 183 ? -9.505 -2.820 22.930 1.00 85.38 183 THR A O 1
ATOM 1499 N N . ARG A 1 184 ? -8.449 -4.263 21.556 1.00 79.69 184 ARG A N 1
ATOM 1500 C CA . ARG A 1 184 ? -8.271 -5.339 22.540 1.00 79.69 184 ARG A CA 1
ATOM 1501 C C . ARG A 1 184 ? -7.302 -4.961 23.661 1.00 79.69 184 ARG A C 1
ATOM 1503 O O . ARG A 1 184 ? -7.427 -5.494 24.756 1.00 79.69 184 ARG A O 1
ATOM 1510 N N . MET A 1 185 ? -6.374 -4.044 23.397 1.00 79.75 185 MET A N 1
ATOM 1511 C CA . MET A 1 185 ? -5.366 -3.582 24.356 1.00 79.75 185 MET A CA 1
ATOM 1512 C C . MET A 1 185 ? -5.801 -2.347 25.146 1.00 79.75 185 MET A C 1
ATOM 1514 O O . MET A 1 185 ? -5.148 -1.960 26.108 1.00 79.75 185 MET A O 1
ATOM 1518 N N . MET A 1 186 ? -6.895 -1.714 24.733 1.00 85.00 186 MET A N 1
ATOM 1519 C CA . MET A 1 186 ? -7.364 -0.460 25.308 1.00 85.00 186 MET A CA 1
ATOM 1520 C C . MET A 1 186 ? -8.227 -0.692 26.552 1.00 85.00 186 MET A C 1
ATOM 1522 O O . MET A 1 186 ? -8.829 -1.751 26.744 1.00 85.00 186 MET A O 1
ATOM 1526 N N . THR A 1 187 ? -8.334 0.323 27.397 1.00 89.44 187 THR A N 1
ATOM 1527 C CA . THR A 1 187 ? -9.300 0.389 28.498 1.00 89.44 187 THR A CA 1
ATOM 1528 C C . THR A 1 187 ? -10.722 0.627 27.977 1.00 89.44 187 THR A C 1
ATOM 1530 O O . THR A 1 187 ? -10.926 1.064 26.843 1.00 89.44 187 THR A O 1
ATOM 1533 N N . ASP A 1 188 ? -11.740 0.388 28.810 1.00 89.38 188 ASP A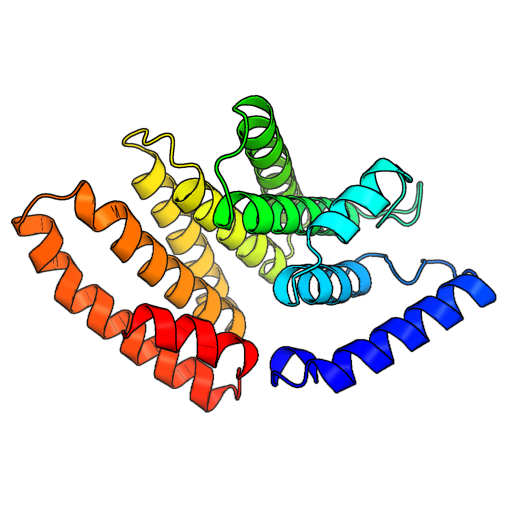 N 1
ATOM 1534 C CA . ASP A 1 188 ? -13.134 0.685 28.439 1.00 89.38 188 ASP A CA 1
ATOM 1535 C C . ASP A 1 188 ? -13.355 2.166 28.108 1.00 89.38 188 ASP A C 1
ATOM 1537 O O . ASP A 1 188 ? -14.077 2.490 27.166 1.00 89.38 188 ASP A O 1
ATOM 1541 N N . ALA A 1 189 ? -12.696 3.066 28.844 1.00 89.06 189 ALA A N 1
ATOM 1542 C CA . ALA A 1 189 ? -12.781 4.503 28.606 1.00 89.06 189 ALA A CA 1
ATOM 1543 C C . ALA A 1 189 ? -12.188 4.894 27.241 1.00 89.06 189 ALA A C 1
ATOM 1545 O O . ALA A 1 189 ? -12.790 5.675 26.504 1.00 89.06 189 ALA A O 1
ATOM 1546 N N . GLU A 1 190 ? -11.038 4.321 26.877 1.00 88.56 190 GLU A N 1
ATOM 1547 C CA . GLU A 1 190 ? -10.405 4.538 25.571 1.00 88.56 190 GLU A CA 1
ATOM 1548 C C . GLU A 1 190 ? -11.248 3.962 24.432 1.00 88.56 190 GLU A C 1
ATOM 1550 O O . GLU A 1 190 ? -11.459 4.633 23.420 1.00 88.56 190 GLU A O 1
ATOM 1555 N N . ARG A 1 191 ? -11.804 2.756 24.612 1.00 88.94 191 ARG A N 1
ATOM 1556 C CA . ARG A 1 191 ? -12.724 2.154 23.639 1.00 88.94 191 ARG A CA 1
ATOM 1557 C C . ARG A 1 191 ? -13.949 3.026 23.399 1.00 88.94 191 ARG A C 1
ATOM 1559 O O . ARG A 1 191 ? -14.324 3.244 22.248 1.00 88.94 191 ARG A O 1
ATOM 1566 N N . GLU A 1 192 ? -14.563 3.541 24.461 1.00 88.38 192 GLU A N 1
ATOM 1567 C CA . GLU A 1 192 ? -15.739 4.402 24.339 1.00 88.38 192 GLU A CA 1
ATOM 1568 C C . GLU A 1 192 ? -15.403 5.716 23.619 1.00 88.38 192 GLU A C 1
ATOM 1570 O O . GLU A 1 192 ? -16.132 6.133 22.718 1.00 88.38 192 GLU A O 1
ATOM 1575 N N . ALA A 1 193 ? -14.249 6.316 23.925 1.00 87.12 193 ALA A N 1
ATOM 1576 C CA . ALA A 1 193 ? -13.765 7.511 23.236 1.00 87.12 193 ALA A CA 1
ATOM 1577 C C . ALA A 1 193 ? -13.492 7.274 21.735 1.00 87.12 193 ALA A C 1
ATOM 1579 O O . ALA A 1 193 ? -13.655 8.189 20.920 1.00 87.12 193 ALA A O 1
ATOM 1580 N N . LEU A 1 194 ? -13.096 6.057 21.348 1.00 88.44 194 LEU A N 1
ATOM 1581 C CA . LEU A 1 194 ? -12.810 5.704 19.956 1.00 88.44 194 LEU A CA 1
ATOM 1582 C C . LEU A 1 194 ? -14.048 5.388 19.122 1.00 88.44 194 LEU A C 1
ATOM 1584 O O . LEU A 1 194 ? -14.006 5.620 17.915 1.00 88.44 194 LEU A O 1
ATOM 1588 N N . LYS A 1 195 ? -15.153 4.916 19.712 1.00 87.12 195 LYS A N 1
ATOM 1589 C CA . LYS A 1 195 ? -16.370 4.558 18.953 1.00 87.12 195 LYS A CA 1
ATOM 1590 C C . LYS A 1 195 ? -16.855 5.692 18.051 1.00 87.12 195 LYS A C 1
ATOM 1592 O O . LYS A 1 195 ? -17.098 5.481 16.863 1.00 87.12 195 LYS A O 1
ATOM 1597 N N . GLY A 1 196 ? -16.949 6.905 18.600 1.00 86.06 196 GLY A N 1
ATOM 1598 C CA . GLY A 1 196 ? -17.366 8.085 17.839 1.00 86.06 196 GLY A CA 1
ATOM 1599 C C . GLY A 1 196 ? -16.389 8.435 16.714 1.00 86.06 196 GLY A C 1
ATOM 1600 O O . GLY A 1 196 ? -16.811 8.754 15.603 1.00 86.06 196 GLY A O 1
ATOM 1601 N N . ARG A 1 197 ? -15.081 8.307 16.974 1.00 88.50 197 ARG A N 1
ATOM 1602 C CA . ARG A 1 197 ? -14.031 8.550 15.974 1.00 88.50 197 ARG A CA 1
ATOM 1603 C C . ARG A 1 197 ? -14.094 7.530 14.841 1.00 88.50 197 ARG A C 1
ATOM 1605 O O . ARG A 1 197 ? -14.111 7.929 13.684 1.00 88.50 197 ARG A O 1
ATOM 1612 N N . LEU A 1 198 ? -14.196 6.241 15.162 1.00 91.69 198 LEU A N 1
ATOM 1613 C CA . LEU A 1 198 ? -14.301 5.165 14.177 1.00 91.69 198 LEU A CA 1
ATOM 1614 C C . LEU A 1 198 ? -15.536 5.345 13.286 1.00 91.69 198 LEU A C 1
ATOM 1616 O O . LEU A 1 198 ? -15.422 5.277 12.066 1.00 91.69 198 LEU A O 1
ATOM 1620 N N . SER A 1 199 ? -16.697 5.651 13.875 1.00 91.25 199 SER A N 1
ATOM 1621 C CA . SER A 1 199 ? -17.913 5.921 13.098 1.00 91.25 199 SER A CA 1
ATOM 1622 C C . SER A 1 199 ? -17.751 7.119 12.155 1.00 91.25 199 SER A C 1
ATOM 1624 O O . SER A 1 199 ? -18.242 7.066 11.027 1.00 91.25 199 SER A O 1
ATOM 1626 N N . GLY A 1 200 ? -17.063 8.180 12.593 1.00 93.44 200 GLY A N 1
ATOM 1627 C CA . GLY A 1 200 ? -16.745 9.334 11.751 1.00 93.44 200 GLY A CA 1
ATOM 1628 C C . GLY A 1 200 ? -15.835 8.970 10.576 1.00 93.44 200 GLY A C 1
ATOM 1629 O O . GLY A 1 200 ? -16.169 9.281 9.435 1.00 93.44 200 GLY A O 1
ATOM 1630 N N . LEU A 1 201 ? -14.745 8.241 10.846 1.00 94.19 201 LEU A N 1
ATOM 1631 C CA . LEU A 1 201 ? -13.794 7.781 9.828 1.00 94.19 201 LEU A CA 1
ATOM 1632 C C . LEU A 1 201 ? -14.469 6.905 8.766 1.00 94.19 201 LEU A C 1
ATOM 1634 O O . LEU A 1 201 ? -14.286 7.143 7.574 1.00 94.19 201 LEU A O 1
ATOM 1638 N N . LEU A 1 202 ? -15.278 5.923 9.184 1.00 95.69 202 LEU A N 1
ATOM 1639 C CA . LEU A 1 202 ? -15.977 5.011 8.270 1.00 95.69 202 LEU A CA 1
ATOM 1640 C C . LEU A 1 202 ? -16.982 5.747 7.374 1.00 95.69 202 LEU A C 1
ATOM 1642 O O . LEU A 1 202 ? -17.109 5.436 6.188 1.00 95.69 202 LEU A O 1
ATOM 1646 N N . LYS A 1 203 ? -17.668 6.760 7.917 1.00 96.25 203 LYS A N 1
ATOM 1647 C CA . LYS A 1 203 ? -18.558 7.614 7.126 1.00 96.25 203 LYS A CA 1
ATOM 1648 C C . LYS A 1 203 ? -17.776 8.417 6.086 1.00 96.25 203 LYS A C 1
ATOM 1650 O O . LYS A 1 203 ? -18.153 8.420 4.917 1.00 96.25 203 LYS A O 1
ATOM 1655 N N . GLU A 1 204 ? -16.699 9.074 6.507 1.00 96.12 204 GLU A N 1
ATOM 1656 C CA . GLU A 1 204 ? -15.861 9.907 5.642 1.00 96.12 204 GLU A CA 1
ATOM 1657 C C . GLU A 1 204 ? -15.257 9.098 4.491 1.00 96.12 204 GLU A C 1
ATOM 1659 O O . GLU A 1 204 ? -15.376 9.475 3.323 1.00 96.12 204 GLU A O 1
ATOM 1664 N N . VAL A 1 205 ? -14.675 7.935 4.789 1.00 96.81 205 VAL A N 1
ATOM 1665 C CA . VAL A 1 205 ? -14.090 7.094 3.745 1.00 96.81 205 VAL A CA 1
ATOM 1666 C C . VAL A 1 205 ? -15.150 6.509 2.812 1.00 96.81 205 VAL A C 1
ATOM 1668 O O . VAL A 1 205 ? -14.918 6.431 1.609 1.00 96.81 205 VAL A O 1
ATOM 1671 N N . GLY A 1 206 ? -16.348 6.190 3.314 1.00 96.94 206 GLY A N 1
ATOM 1672 C CA . GLY A 1 206 ? -17.471 5.769 2.474 1.00 96.94 206 GLY A CA 1
ATOM 1673 C C . GLY A 1 206 ? -18.000 6.870 1.545 1.00 96.94 206 GLY A C 1
ATOM 1674 O O . GLY A 1 206 ? -18.547 6.580 0.478 1.00 96.94 206 GLY A O 1
ATOM 1675 N N . GLU A 1 207 ? -17.847 8.143 1.910 1.00 96.44 207 GLU A N 1
ATOM 1676 C CA . GLU A 1 207 ? -18.124 9.278 1.023 1.00 96.44 207 GLU A CA 1
ATOM 1677 C C . GLU A 1 207 ? -17.023 9.447 -0.032 1.00 96.44 207 GLU A C 1
ATOM 1679 O O . GLU A 1 207 ? -17.343 9.609 -1.215 1.00 96.44 207 GLU A O 1
ATOM 1684 N N . LEU A 1 208 ? -15.749 9.333 0.359 1.00 95.56 208 LEU A N 1
ATOM 1685 C CA . LEU A 1 208 ? -14.608 9.404 -0.560 1.00 95.56 208 LEU A CA 1
ATOM 1686 C C . LEU A 1 208 ? -14.622 8.273 -1.592 1.00 95.56 208 LEU A C 1
ATOM 1688 O O . LEU A 1 208 ? -14.547 8.547 -2.788 1.00 95.56 208 LEU A O 1
ATOM 1692 N N . VAL A 1 209 ? -14.777 7.017 -1.161 1.00 95.44 209 VAL A N 1
ATOM 1693 C CA . VAL A 1 209 ? -14.805 5.842 -2.051 1.00 95.44 209 VAL A CA 1
ATOM 1694 C C . VAL A 1 209 ? -15.898 5.988 -3.111 1.00 95.44 209 VAL A C 1
ATOM 1696 O O . VAL A 1 209 ? -15.646 5.780 -4.298 1.00 95.44 209 VAL A O 1
ATOM 1699 N N . ARG A 1 210 ? -17.088 6.444 -2.706 1.00 94.88 210 ARG A N 1
ATOM 1700 C CA . ARG A 1 210 ? -18.218 6.681 -3.613 1.00 94.88 210 ARG A CA 1
ATOM 1701 C C . ARG A 1 210 ? -17.952 7.822 -4.592 1.00 94.88 210 ARG A C 1
ATOM 1703 O O . ARG A 1 210 ? -18.190 7.671 -5.786 1.00 94.88 210 ARG A O 1
ATOM 1710 N N . THR A 1 211 ? -17.474 8.960 -4.089 1.00 95.44 211 THR A N 1
ATOM 1711 C CA . THR A 1 211 ? -17.262 10.176 -4.893 1.00 95.44 211 THR A CA 1
ATOM 1712 C C . THR A 1 211 ? -16.147 9.978 -5.914 1.00 95.44 211 THR A C 1
ATOM 1714 O O . THR A 1 211 ? -16.284 10.380 -7.067 1.00 95.44 211 THR A O 1
ATOM 1717 N N . MET A 1 212 ? -15.077 9.292 -5.513 1.00 93.69 212 MET A N 1
ATOM 1718 C CA . MET A 1 212 ? -13.914 9.012 -6.355 1.00 93.69 212 MET A CA 1
ATOM 1719 C C . MET A 1 212 ? -14.082 7.771 -7.240 1.00 93.69 212 MET A C 1
ATOM 1721 O O . MET A 1 212 ? -13.169 7.442 -7.995 1.00 93.69 212 MET A O 1
ATOM 1725 N N . GLN A 1 213 ? -15.219 7.069 -7.140 1.00 93.81 213 GLN A N 1
ATOM 1726 C CA . GLN A 1 213 ? -15.467 5.787 -7.813 1.00 93.81 213 GLN A CA 1
ATOM 1727 C C . GLN A 1 213 ? -14.346 4.768 -7.548 1.00 93.81 213 GLN A C 1
ATOM 1729 O O . GLN A 1 213 ? -13.912 4.034 -8.439 1.00 93.81 213 GLN A O 1
ATOM 1734 N N . TYR A 1 214 ? -13.849 4.737 -6.309 1.00 94.12 214 TYR A N 1
ATOM 1735 C CA . TYR A 1 214 ? -12.687 3.946 -5.917 1.00 94.12 214 TYR A CA 1
ATOM 1736 C C . TYR A 1 214 ? -13.078 2.512 -5.530 1.00 94.12 214 TYR A C 1
ATOM 1738 O O . TYR A 1 214 ? -12.771 2.033 -4.439 1.00 94.12 214 TYR A O 1
ATOM 1746 N N . ALA A 1 215 ? -13.757 1.819 -6.446 1.00 92.38 215 ALA A N 1
ATOM 1747 C CA . ALA A 1 215 ? -14.394 0.524 -6.193 1.00 92.38 215 ALA A CA 1
ATOM 1748 C C . ALA A 1 215 ? -13.420 -0.580 -5.737 1.00 92.38 215 ALA A C 1
ATOM 1750 O O . ALA A 1 215 ? -13.815 -1.535 -5.072 1.00 92.38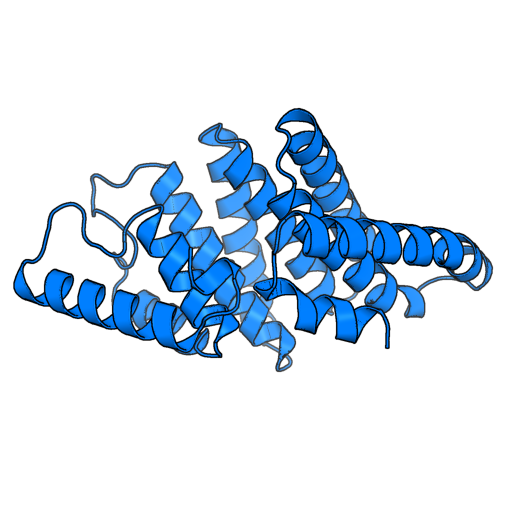 215 ALA A O 1
ATOM 1751 N N . ARG A 1 216 ? -12.115 -0.424 -6.010 1.00 92.88 216 ARG A N 1
ATOM 1752 C CA . ARG A 1 216 ? -11.042 -1.271 -5.450 1.00 92.88 216 ARG A CA 1
ATOM 1753 C C . ARG A 1 216 ? -11.114 -1.406 -3.919 1.00 92.88 216 ARG A C 1
ATOM 1755 O O . ARG A 1 216 ? -10.638 -2.402 -3.383 1.00 92.88 216 ARG A O 1
ATOM 1762 N N . ARG A 1 217 ? -11.686 -0.427 -3.207 1.00 95.31 217 ARG A N 1
ATOM 1763 C CA . ARG A 1 217 ? -11.783 -0.412 -1.738 1.00 95.31 217 ARG A CA 1
ATOM 1764 C C . ARG A 1 217 ? -13.151 -0.775 -1.169 1.00 95.31 217 ARG A C 1
ATOM 1766 O O . ARG A 1 217 ? -13.271 -0.853 0.050 1.00 95.31 217 ARG A O 1
ATOM 1773 N N . ASP A 1 218 ? -14.141 -1.075 -2.009 1.00 93.56 218 ASP A N 1
ATOM 1774 C CA . ASP A 1 218 ? -15.490 -1.432 -1.545 1.00 93.56 218 ASP A CA 1
ATOM 1775 C C . ASP A 1 218 ? -15.480 -2.659 -0.619 1.00 93.56 218 ASP A C 1
ATOM 1777 O O . ASP A 1 218 ? -16.159 -2.669 0.406 1.00 93.56 218 ASP A O 1
ATOM 1781 N N . GLY A 1 219 ? -14.674 -3.677 -0.950 1.00 93.19 219 GLY A N 1
ATOM 1782 C CA . GLY A 1 219 ? -14.538 -4.889 -0.135 1.00 93.19 219 GLY A CA 1
ATOM 1783 C C . GLY A 1 219 ? -13.980 -4.601 1.259 1.00 93.19 219 GLY A C 1
ATOM 1784 O O . GLY A 1 219 ? -14.604 -4.958 2.254 1.00 93.19 219 GLY A O 1
ATOM 1785 N N . TRP A 1 220 ? -12.860 -3.876 1.332 1.00 94.00 220 TRP A N 1
ATOM 1786 C CA . TRP A 1 220 ? -12.219 -3.542 2.607 1.00 94.00 220 TRP A CA 1
ATOM 1787 C C . TRP A 1 220 ? -13.099 -2.628 3.469 1.00 94.00 220 TRP A C 1
ATOM 1789 O O . TRP A 1 220 ? -13.223 -2.832 4.675 1.00 94.00 220 TRP A O 1
ATOM 1799 N N . LEU A 1 221 ? -13.777 -1.652 2.855 1.00 95.31 221 LEU A N 1
ATOM 1800 C CA . LEU A 1 221 ? -14.733 -0.810 3.570 1.00 95.31 221 LEU A CA 1
ATOM 1801 C C . LEU A 1 221 ? -15.865 -1.645 4.179 1.00 95.31 221 LEU A C 1
ATOM 1803 O O . LEU A 1 221 ? -16.214 -1.441 5.339 1.00 95.31 221 LEU A O 1
ATOM 1807 N N . LYS A 1 222 ? -16.419 -2.595 3.419 1.00 94.69 222 LYS A N 1
ATOM 1808 C CA . LYS A 1 222 ? -17.475 -3.482 3.911 1.00 94.69 222 LYS A CA 1
ATOM 1809 C C . LYS A 1 222 ? -17.005 -4.303 5.115 1.00 94.69 222 LYS A C 1
ATOM 1811 O O . LYS A 1 222 ? -17.689 -4.316 6.131 1.00 94.69 222 LYS A O 1
ATOM 1816 N N . GLU A 1 223 ? -15.820 -4.903 5.033 1.00 93.50 223 GLU A N 1
ATOM 1817 C CA . GLU A 1 223 ? -15.222 -5.678 6.131 1.00 93.50 223 GLU A CA 1
ATOM 1818 C C . GLU A 1 223 ? -15.030 -4.864 7.416 1.00 93.50 223 GLU A C 1
ATOM 1820 O O . GLU A 1 223 ? -15.083 -5.423 8.506 1.00 93.50 223 GLU A O 1
ATOM 1825 N N . LEU A 1 224 ? -14.785 -3.554 7.313 1.00 91.31 224 LEU A N 1
ATOM 1826 C CA . LEU A 1 224 ? -14.599 -2.677 8.473 1.00 91.31 224 LEU A CA 1
ATOM 1827 C C . LEU A 1 224 ? -15.912 -2.168 9.083 1.00 91.31 224 LEU A C 1
ATOM 1829 O O . LEU A 1 224 ? -15.906 -1.738 10.239 1.00 91.31 224 LEU A O 1
ATOM 1833 N N . VAL A 1 225 ? -17.004 -2.189 8.316 1.00 89.19 225 VAL A N 1
ATOM 1834 C CA . VAL A 1 225 ? -18.349 -1.801 8.768 1.00 89.19 225 VAL A CA 1
ATOM 1835 C C . VAL A 1 225 ? -19.083 -2.976 9.421 1.00 89.19 225 VAL A C 1
ATOM 1837 O O . VAL A 1 225 ? -19.820 -2.746 10.382 1.00 89.19 225 VAL A O 1
ATOM 1840 N N . ASP A 1 226 ? -18.867 -4.194 8.916 1.00 76.25 226 ASP A N 1
ATOM 1841 C CA . ASP A 1 226 ? -19.395 -5.452 9.470 1.00 76.25 226 ASP A CA 1
ATOM 1842 C C . ASP A 1 226 ? -18.686 -5.839 10.790 1.00 76.25 226 ASP A C 1
ATOM 1844 O O . ASP A 1 226 ? -19.383 -6.231 11.754 1.00 76.25 226 ASP A O 1
#

Radius of gyration: 17.85 Å; Cα contacts (8 Å, |Δi|>4): 254; chains: 1; bounding box: 42×36×56 Å